Protein 1W33 (pdb70)

Radius of gyration: 29.53 Å; Cα contacts (8 Å, |Δi|>4): 322; chains: 2; bounding box: 38×76×89 Å

Structure (mmCIF, N/CA/C/O backbone):
data_1W33
#
_entry.id   1W33
#
_cell.length_a   89.803
_cell.length_b   89.803
_cell.length_c   145.580
_cell.angle_alpha   90.00
_cell.angle_beta   90.00
_cell.angle_gamma   90.00
#
_symmetry.space_group_name_H-M   'P 43 21 2'
#
loop_
_entity.id
_entity.type
_entity.pdbx_description
1 polymer BBCRASP-1
2 non-polymer GLYCEROL
3 water water
#
loop_
_atom_site.group_PDB
_atom_site.id
_atom_site.type_symbol
_atom_site.label_atom_id
_atom_site.label_alt_id
_atom_site.label_comp_id
_atom_site.label_asym_id
_atom_site.label_entity_id
_atom_site.label_seq_id
_atom_site.pdbx_PDB_ins_code
_atom_site.Cartn_x
_atom_site.Cartn_y
_atom_site.Cartn_z
_atom_site.occupancy
_atom_site.B_iso_or_equiv
_atom_site.auth_seq_id
_atom_site.auth_comp_id
_atom_site.auth_asym_id
_atom_site.auth_atom_id
_atom_site.pdbx_PDB_model_num
ATOM 1 N N . GLU A 1 1 ? 19.463 48.314 36.031 1.00 110.44 70 GLU A N 1
ATOM 2 C CA . GLU A 1 1 ? 19.155 49.733 35.881 1.00 109.91 70 GLU A CA 1
ATOM 3 C C . GLU A 1 1 ? 17.659 49.916 35.589 1.00 112.05 70 GLU A C 1
ATOM 4 O O . GLU A 1 1 ? 16.927 48.926 35.433 1.00 112.15 70 GLU A O 1
ATOM 10 N N . THR A 1 2 ? 17.198 51.172 35.533 1.00 105.22 71 THR A N 1
ATOM 11 C CA . THR A 1 2 ? 18.049 52.337 35.776 1.00 103.00 71 THR A CA 1
ATOM 12 C C . THR A 1 2 ? 17.564 53.087 37.009 1.00 102.24 71 THR A C 1
ATOM 13 O O . THR A 1 2 ? 17.525 54.323 37.040 1.00 101.60 71 THR A O 1
ATOM 17 N N . ILE A 1 3 ? 17.128 52.316 37.998 1.00 95.08 72 ILE A N 1
ATOM 18 C CA . ILE A 1 3 ? 16.753 52.842 39.291 1.00 92.36 72 ILE A CA 1
ATOM 19 C C . ILE A 1 3 ? 18.053 53.424 39.822 1.00 91.22 72 ILE A C 1
ATOM 20 O O . ILE A 1 3 ? 18.057 54.355 40.618 1.00 91.18 72 ILE A O 1
ATOM 25 N N . ALA A 1 4 ? 19.159 52.891 39.316 1.00 84.32 73 ALA A N 1
ATOM 26 C CA . ALA A 1 4 ? 20.481 53.374 39.667 1.00 83.04 73 ALA A CA 1
ATOM 27 C C . ALA A 1 4 ? 20.530 54.881 39.466 1.00 86.09 73 ALA A C 1
ATOM 28 O O . ALA A 1 4 ? 20.818 55.632 40.393 1.00 85.58 73 ALA A O 1
ATOM 30 N N . SER A 1 5 ? 20.203 55.309 38.250 1.00 83.09 74 SER A N 1
ATOM 31 C CA . SER A 1 5 ? 20.153 56.727 37.887 1.00 82.98 74 SER A CA 1
ATOM 32 C C . SER A 1 5 ? 19.223 57.549 38.829 1.00 86.92 74 SER A C 1
ATOM 33 O O . SER A 1 5 ? 19.535 58.702 39.195 1.00 86.37 74 SER A O 1
ATOM 36 N N . GLU A 1 6 ? 18.108 56.938 39.234 1.00 81.74 75 GLU A N 1
ATOM 37 C CA . GLU A 1 6 ? 17.182 57.555 40.177 1.00 81.32 75 GLU A CA 1
ATOM 38 C C . GLU A 1 6 ? 17.859 57.728 41.556 1.00 83.48 75 GLU A C 1
ATOM 39 O O . GLU A 1 6 ? 18.009 58.861 42.059 1.00 82.43 75 GLU A O 1
ATOM 45 N N . LEU A 1 7 ? 18.301 56.597 42.130 1.00 77.70 76 LEU A N 1
ATOM 46 C CA . LEU A 1 7 ? 18.984 56.558 43.438 1.00 75.29 76 LEU A CA 1
ATOM 47 C C . LEU A 1 7 ? 20.086 57.594 43.518 1.00 76.92 76 LEU A C 1
ATOM 48 O O . LEU A 1 7 ? 20.051 58.483 44.361 1.00 77.63 76 LEU A O 1
ATOM 53 N N . LYS A 1 8 ? 21.028 57.509 42.593 1.00 70.79 77 LYS A N 1
ATOM 54 C CA . LYS A 1 8 ? 22.140 58.443 42.527 1.00 70.17 77 LYS A CA 1
ATOM 55 C C . LYS A 1 8 ? 21.722 59.914 42.709 1.00 75.36 77 LYS A C 1
ATOM 56 O O . LYS A 1 8 ? 22.407 60.685 43.397 1.00 73.26 77 LYS A O 1
ATOM 62 N N . ALA A 1 9 ? 20.600 60.289 42.094 1.00 76.05 78 ALA A N 1
ATOM 63 C CA . ALA A 1 9 ? 20.109 61.678 42.138 1.00 77.43 78 ALA A CA 1
ATOM 64 C C . ALA A 1 9 ? 19.338 61.983 43.435 1.00 81.05 78 ALA A C 1
ATOM 65 O O . ALA A 1 9 ? 19.412 63.084 43.986 1.00 79.05 78 ALA A O 1
ATOM 67 N N . ILE A 1 10 ? 18.623 60.989 43.933 1.00 78.58 79 ILE A N 1
ATOM 68 C CA . ILE A 1 10 ? 17.954 61.128 45.208 1.00 78.86 79 ILE A CA 1
ATOM 69 C C . ILE A 1 10 ? 19.014 61.194 46.334 1.00 84.46 79 ILE A C 1
ATOM 70 O O . ILE A 1 10 ? 18.732 61.657 47.431 1.00 85.33 79 ILE A O 1
ATOM 75 N N . GLY A 1 11 ? 20.242 60.795 46.018 1.00 80.81 80 GLY A N 1
ATOM 76 C CA . GLY A 1 11 ? 21.339 60.802 46.977 1.00 80.60 80 GLY A CA 1
ATOM 77 C C . GLY A 1 11 ? 22.099 62.130 46.973 1.00 84.63 80 GLY A C 1
ATOM 78 O O . GLY A 1 11 ? 22.465 62.655 48.027 1.00 84.12 80 GLY A O 1
ATOM 79 N N . LYS A 1 12 ? 22.390 62.652 45.793 1.00 81.36 81 LYS A N 1
ATOM 80 C CA . LYS A 1 12 ? 23.046 63.952 45.733 1.00 80.95 81 LYS A CA 1
ATOM 81 C C . LYS A 1 12 ? 22.039 64.923 46.321 1.00 82.25 81 LYS A C 1
ATOM 82 O O . LYS A 1 12 ? 22.406 65.928 46.919 1.00 82.02 81 LYS A O 1
ATOM 88 N N . GLU A 1 13 ? 20.767 64.548 46.225 1.00 76.80 82 GLU A N 1
ATOM 89 C CA . GLU A 1 13 ? 19.671 65.333 46.772 1.00 77.30 82 GLU A CA 1
ATOM 90 C C . GLU A 1 13 ? 19.849 65.566 48.265 1.00 79.47 82 GLU A C 1
ATOM 91 O O . GLU A 1 13 ? 20.154 66.690 48.713 1.00 78.56 82 GLU A O 1
ATOM 97 N N . LEU A 1 14 ? 19.619 64.505 49.038 1.00 74.01 83 LEU A N 1
ATOM 98 C CA . LEU A 1 14 ? 19.763 64.582 50.477 1.00 72.53 83 LEU A CA 1
ATOM 99 C C . LEU A 1 14 ? 21.188 64.852 50.971 1.00 73.69 83 LEU A C 1
ATOM 100 O O . LEU A 1 14 ? 21.378 65.383 52.081 1.00 74.05 83 LEU A O 1
ATOM 105 N N . GLU A 1 15 ? 22.173 64.662 50.095 1.00 67.59 84 GLU A N 1
ATOM 106 C CA . GLU A 1 15 ? 23.553 65.063 50.425 1.00 67.06 84 GLU A CA 1
ATOM 107 C C . GLU A 1 15 ? 23.701 66.589 50.307 1.00 73.25 84 GLU A C 1
ATOM 108 O O . GLU A 1 15 ? 24.692 67.182 50.741 1.00 70.90 84 GLU A O 1
ATOM 114 N N . ASP A 1 16 ? 22.750 67.202 49.617 1.00 72.92 85 ASP A N 1
ATOM 115 C CA . ASP A 1 16 ? 22.736 68.642 49.469 1.00 73.55 85 ASP A CA 1
ATOM 116 C C . ASP A 1 16 ? 22.121 69.237 50.753 1.00 74.55 85 ASP A C 1
ATOM 117 O O . ASP A 1 16 ? 22.721 70.124 51.395 1.00 72.87 85 ASP A O 1
ATOM 122 N N . GLN A 1 17 ? 20.964 68.685 51.155 1.00 68.91 86 GLN A N 1
ATOM 123 C CA . GLN A 1 17 ? 20.291 69.083 52.397 1.00 67.93 86 GLN A CA 1
ATOM 124 C C . GLN A 1 17 ? 21.291 69.115 53.524 1.00 72.57 86 GLN A C 1
ATOM 125 O O . GLN A 1 17 ? 21.151 69.874 54.464 1.00 74.19 86 GLN A O 1
ATOM 131 N N . LYS A 1 18 ? 22.332 68.309 53.387 1.00 66.87 87 LYS A N 1
ATOM 132 C CA . LYS A 1 18 ? 23.330 68.138 54.427 1.00 66.12 87 LYS A CA 1
ATOM 133 C C . LYS A 1 18 ? 24.341 69.284 54.465 1.00 73.58 87 LYS A C 1
ATOM 134 O O . LYS A 1 18 ? 24.811 69.671 55.530 1.00 73.43 87 LYS A O 1
ATOM 140 N N . LYS A 1 19 ? 24.754 69.752 53.292 1.00 72.92 88 LYS A N 1
ATOM 141 C CA . LYS A 1 19 ? 25.748 70.815 53.211 1.00 73.40 88 LYS A CA 1
ATOM 142 C C . LYS A 1 19 ? 25.106 72.163 53.535 1.00 76.65 88 LYS A C 1
ATOM 143 O O . LYS A 1 19 ? 25.704 73.017 54.197 1.00 75.09 88 LYS A O 1
ATOM 149 N N . GLU A 1 20 ? 23.851 72.307 53.137 1.00 74.24 89 GLU A N 1
ATOM 150 C CA . GLU A 1 20 ? 23.096 73.512 53.437 1.00 74.90 89 GLU A CA 1
ATOM 151 C C . GLU A 1 20 ? 22.846 73.612 54.941 1.00 78.79 89 GLU A C 1
ATOM 152 O O . GLU A 1 20 ? 23.090 74.660 55.562 1.00 78.87 89 GLU A O 1
ATOM 158 N N . GLU A 1 21 ? 22.379 72.514 55.530 1.00 73.67 90 GLU A N 1
ATOM 159 C CA . GLU A 1 21 ? 22.118 72.507 56.950 1.00 72.20 90 GLU A CA 1
ATOM 160 C C . GLU A 1 21 ? 23.398 72.648 57.740 1.00 76.20 90 GLU A C 1
ATOM 161 O O . GLU A 1 21 ? 23.442 73.397 58.713 1.00 76.97 90 GLU A O 1
ATOM 167 N N . ASN A 1 22 ? 24.474 72.053 57.232 1.00 72.00 91 ASN A N 1
ATOM 168 C CA . ASN A 1 22 ? 25.792 72.153 57.877 1.00 71.64 91 ASN A CA 1
ATOM 169 C C . ASN A 1 22 ? 26.208 73.617 58.054 1.00 74.83 91 ASN A C 1
ATOM 170 O O . ASN A 1 22 ? 26.806 73.989 59.071 1.00 72.87 91 ASN A O 1
ATOM 175 N N . ILE A 1 23 ? 25.858 74.446 57.072 1.00 72.09 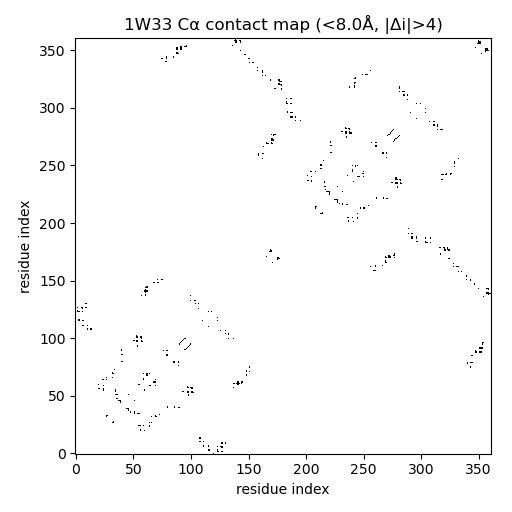92 ILE A N 1
ATOM 176 C CA . ILE A 1 23 ? 26.168 75.871 57.116 1.00 72.12 92 ILE A CA 1
ATOM 177 C C . ILE A 1 23 ? 25.234 76.580 58.071 1.00 75.99 92 ILE A C 1
ATOM 178 O O . ILE A 1 23 ? 25.669 77.196 59.050 1.00 75.41 92 ILE A O 1
ATOM 183 N N . GLN A 1 24 ? 23.942 76.483 57.765 1.00 72.97 93 GLN A N 1
ATOM 184 C CA . GLN A 1 24 ? 22.865 77.007 58.606 1.00 71.85 93 GLN A CA 1
ATOM 185 C C . GLN A 1 24 ? 23.073 76.687 60.091 1.00 73.16 93 GLN A C 1
ATOM 186 O O . GLN A 1 24 ? 22.848 77.522 60.960 1.00 72.01 93 GLN A O 1
ATOM 192 N N . ILE A 1 25 ? 23.496 75.465 60.372 1.00 69.46 94 ILE A N 1
ATOM 193 C CA . ILE A 1 25 ? 23.741 75.046 61.742 1.00 69.79 94 ILE A CA 1
ATOM 194 C C . ILE A 1 25 ? 24.986 75.734 62.293 1.00 79.14 94 ILE A C 1
ATOM 195 O O . ILE A 1 25 ? 25.021 76.144 63.453 1.00 80.04 94 ILE A O 1
ATOM 200 N N . ALA A 1 26 ? 25.996 75.885 61.443 1.00 78.65 95 ALA A N 1
ATOM 201 C CA . ALA A 1 26 ? 27.260 76.524 61.836 1.00 78.89 95 ALA A CA 1
ATOM 202 C C . ALA A 1 26 ? 27.030 77.954 62.331 1.00 81.74 95 ALA A C 1
ATOM 203 O O . ALA A 1 26 ? 27.616 78.382 63.343 1.00 81.35 95 ALA A O 1
ATOM 205 N N . LYS A 1 27 ? 26.195 78.694 61.601 1.00 78.72 96 LYS A N 1
ATOM 206 C CA . LYS A 1 27 ? 25.870 80.065 61.990 1.00 78.76 96 LYS A CA 1
ATOM 207 C C . LYS A 1 27 ? 25.317 80.049 63.414 1.00 79.71 96 LYS A C 1
ATOM 208 O O . LYS A 1 27 ? 25.984 80.505 64.362 1.00 77.93 96 LYS A O 1
ATOM 214 N N . ILE A 1 28 ? 24.157 79.401 63.562 1.00 74.37 97 ILE A N 1
ATOM 215 C CA . ILE A 1 28 ? 23.500 79.215 64.845 1.00 72.49 97 ILE A CA 1
ATOM 216 C C . ILE A 1 28 ? 24.479 78.885 65.969 1.00 81.74 97 ILE A C 1
ATOM 217 O O . ILE A 1 28 ? 24.191 79.112 67.132 1.00 82.03 97 ILE A O 1
ATOM 222 N N . ALA A 1 29 ? 25.652 78.377 65.621 1.00 82.80 98 ALA A N 1
ATOM 223 C CA . ALA A 1 29 ? 26.635 78.003 66.644 1.00 84.95 98 ALA A CA 1
ATOM 224 C C . ALA A 1 29 ? 27.388 79.175 67.305 1.00 92.70 98 ALA A C 1
ATOM 225 O O . ALA A 1 29 ? 27.734 79.104 68.499 1.00 91.45 98 ALA A O 1
ATOM 227 N N . LYS A 1 30 ? 27.700 80.215 66.519 1.00 92.57 99 LYS A N 1
ATOM 228 C CA . LYS A 1 30 ? 28.373 81.419 67.054 1.00 93.42 99 LYS A CA 1
ATOM 229 C C . LYS A 1 30 ? 27.327 82.470 67.474 1.00 98.93 99 LYS A C 1
ATOM 230 O O . LYS A 1 30 ? 27.565 83.248 68.406 1.00 98.37 99 LYS A O 1
ATOM 236 N N . GLU A 1 31 ? 26.156 82.442 66.818 1.00 95.40 100 GLU A N 1
ATOM 237 C CA . GLU A 1 31 ? 25.016 83.292 67.190 1.00 94.51 100 GLU A CA 1
ATOM 238 C C . GLU A 1 31 ? 24.447 82.818 68.544 1.00 97.74 100 GLU A C 1
ATOM 239 O O . GLU A 1 31 ? 23.371 83.246 68.965 1.00 98.39 100 GLU A O 1
ATOM 245 N N . LYS A 1 32 ? 25.142 81.856 69.149 1.00 92.77 101 LYS A N 1
ATOM 246 C CA . LYS A 1 32 ? 24.842 81.301 70.476 1.00 91.96 101 LYS A CA 1
ATOM 247 C C . LYS A 1 32 ? 23.409 80.951 70.915 1.00 93.98 101 LYS A C 1
ATOM 248 O O . LYS A 1 32 ? 23.109 80.975 72.109 1.00 93.57 101 LYS A O 1
ATOM 254 N N . PHE A 1 33 ? 22.565 80.530 69.977 1.00 89.07 102 PHE A N 1
ATOM 255 C CA . PHE A 1 33 ? 21.225 80.036 70.323 1.00 87.91 102 PHE A CA 1
ATOM 256 C C . PHE A 1 33 ? 21.067 78.570 69.879 1.00 89.75 102 PHE A C 1
ATOM 257 O O . PHE A 1 33 ? 20.015 78.139 69.375 1.00 88.56 102 PHE A O 1
ATOM 265 N N . ASP A 1 34 ? 22.136 77.815 70.110 1.00 84.11 103 ASP A N 1
ATOM 266 C CA . ASP A 1 34 ? 22.199 76.399 69.784 1.00 82.05 103 ASP A CA 1
ATOM 267 C C . ASP A 1 34 ? 22.170 75.620 71.106 1.00 78.11 103 ASP A C 1
ATOM 268 O O . ASP A 1 34 ? 23.226 75.203 71.612 1.00 75.75 103 ASP A O 1
ATOM 273 N N . PHE A 1 35 ? 20.972 75.512 71.701 1.00 68.53 104 PHE A N 1
ATOM 274 C CA . PHE A 1 35 ? 20.810 74.866 73.006 1.00 64.75 104 PHE A CA 1
ATOM 275 C C . PHE A 1 35 ? 21.041 73.386 72.968 1.00 69.15 104 PHE A C 1
ATOM 276 O O . PHE A 1 35 ? 21.400 72.798 73.980 1.00 70.89 104 PHE A O 1
ATOM 284 N N . LEU A 1 36 ? 20.796 72.778 71.806 1.00 63.70 105 LEU A N 1
ATOM 285 C CA . LEU A 1 36 ? 21.000 71.349 71.626 1.00 61.49 105 LEU A CA 1
ATOM 286 C C . LEU A 1 36 ? 22.476 70.982 71.847 1.00 70.72 105 LEU A C 1
ATOM 287 O O . LEU A 1 36 ? 22.822 69.823 72.121 1.00 71.99 105 LEU A O 1
ATOM 292 N N . SER A 1 37 ? 23.331 71.991 71.841 1.00 69.36 106 SER A N 1
ATOM 293 C CA . SER A 1 37 ? 24.752 71.760 72.058 1.00 71.11 106 SER A CA 1
ATOM 294 C C . SER A 1 37 ? 25.038 71.346 73.498 1.00 77.33 106 SER A C 1
ATOM 295 O O . SER A 1 37 ? 26.028 70.662 73.767 1.00 77.05 106 SER A O 1
ATOM 298 N N . THR A 1 38 ? 24.175 71.773 74.419 1.00 74.32 107 THR A N 1
ATOM 299 C CA . THR A 1 38 ? 24.379 71.520 75.850 1.00 74.03 107 THR A CA 1
ATOM 300 C C . THR A 1 38 ? 23.173 70.829 76.494 1.00 75.28 107 THR A C 1
ATOM 301 O O . THR A 1 38 ? 23.114 70.641 77.725 1.00 74.51 107 THR A O 1
ATOM 305 N N . PHE A 1 39 ? 22.215 70.462 75.654 1.00 67.94 108 PHE A N 1
ATOM 306 C CA . PHE A 1 39 ? 20.968 69.889 76.116 1.00 64.98 108 PHE A CA 1
ATOM 307 C C . PHE A 1 39 ? 21.075 68.405 76.541 1.00 70.49 108 PHE A C 1
ATOM 308 O O . PHE A 1 39 ? 21.405 67.519 75.731 1.00 70.19 108 PHE A O 1
ATOM 316 N N . LYS A 1 40 ? 20.811 68.156 77.823 1.00 67.04 109 LYS A N 1
ATOM 317 C CA . LYS A 1 40 ? 20.711 66.795 78.355 1.00 66.87 109 LYS A CA 1
ATOM 318 C C . LYS A 1 40 ? 19.246 66.578 78.730 1.00 70.93 109 LYS A C 1
ATOM 319 O O . LYS A 1 40 ? 18.555 67.513 79.143 1.00 68.18 109 LYS A O 1
ATOM 325 N N . VAL A 1 41 ? 18.739 65.377 78.501 1.00 70.60 110 VAL A N 1
ATOM 326 C CA . VAL A 1 41 ? 17.372 65.100 78.881 1.00 70.62 110 VAL A CA 1
ATOM 327 C C . VAL A 1 41 ? 17.334 64.894 80.386 1.00 76.29 110 VAL A C 1
ATOM 328 O O . VAL A 1 41 ? 16.360 65.242 81.049 1.00 77.12 110 VAL A O 1
ATOM 332 N N . GLY A 1 42 ? 18.414 64.356 80.933 1.00 75.56 111 GLY A N 1
ATOM 333 C CA . GLY A 1 42 ? 18.472 64.097 82.356 1.00 77.90 111 GLY A CA 1
ATOM 334 C C . GLY A 1 42 ? 19.716 64.716 82.946 1.00 93.60 111 GLY A C 1
ATOM 335 O O . GLY A 1 42 ? 20.645 65.066 82.231 1.00 95.65 111 GLY A O 1
ATOM 336 N N . PRO A 1 43 ? 19.723 64.849 84.262 1.00 96.91 112 PRO A N 1
ATOM 337 C CA . PRO A 1 43 ? 20.864 65.358 85.027 1.00 97.33 112 PRO A CA 1
ATOM 338 C C . PRO A 1 43 ? 22.316 65.013 84.544 1.00 96.80 112 PRO A C 1
ATOM 339 O O . PRO A 1 43 ? 23.083 65.908 84.147 1.00 96.63 112 PRO A O 1
ATOM 343 N N . TYR A 1 44 ? 22.699 63.730 84.678 1.00 89.39 113 TYR A N 1
ATOM 344 C CA . TYR A 1 44 ? 24.058 63.240 84.350 1.00 86.64 113 TYR A CA 1
ATOM 345 C C . TYR A 1 44 ? 24.145 62.387 83.055 1.00 86.44 113 TYR A C 1
ATOM 346 O O . TYR A 1 44 ? 24.800 61.327 83.008 1.00 83.42 113 TYR A O 1
ATOM 347 N N . ASP A 1 45 ? 23.516 62.888 81.998 1.00 82.02 114 ASP A N 1
ATOM 348 C CA . ASP A 1 45 ? 23.495 62.195 80.719 1.00 81.08 114 ASP A CA 1
ATOM 349 C C . ASP A 1 45 ? 24.718 62.603 79.918 1.00 85.47 114 ASP A C 1
ATOM 350 O O . ASP A 1 45 ? 25.116 63.773 79.945 1.00 84.39 114 ASP A O 1
ATOM 355 N N . LEU A 1 46 ? 25.349 61.636 79.254 1.00 83.61 115 LEU A N 1
ATOM 356 C CA . LEU A 1 46 ? 26.517 61.937 78.421 1.00 84.36 115 LEU A CA 1
ATOM 357 C C . LEU A 1 46 ? 26.054 62.491 77.074 1.00 83.59 115 LEU A C 1
ATOM 358 O O . LEU A 1 46 ? 25.039 62.064 76.549 1.00 82.49 115 LEU A O 1
ATOM 363 N N . ILE A 1 47 ? 26.760 63.491 76.554 1.00 78.11 116 ILE A N 1
ATOM 364 C CA . ILE A 1 47 ? 26.398 64.090 75.268 1.00 77.11 116 ILE A CA 1
ATOM 365 C C . ILE A 1 47 ? 27.448 63.798 74.190 1.00 78.84 116 ILE A C 1
ATOM 366 O O . ILE A 1 47 ? 28.631 64.156 74.335 1.00 78.61 116 ILE A O 1
ATOM 371 N N . ASP A 1 48 ? 27.003 63.174 73.099 1.00 71.37 117 ASP A N 1
ATOM 372 C CA . ASP A 1 48 ? 27.884 62.857 71.981 1.00 67.69 117 ASP A CA 1
ATOM 373 C C . ASP A 1 48 ? 27.658 63.869 70.878 1.00 69.84 117 ASP A C 1
ATOM 374 O O . ASP A 1 48 ? 26.515 64.139 70.509 1.00 70.48 117 ASP A O 1
ATOM 379 N N . GLU A 1 49 ? 28.737 64.463 70.374 1.00 63.99 118 GLU A N 1
ATOM 380 C CA . GLU A 1 49 ? 28.612 65.517 69.367 1.00 63.10 118 GLU A CA 1
ATOM 381 C C . GLU A 1 49 ? 27.947 65.063 68.066 1.00 64.70 118 GLU A C 1
ATOM 382 O O . GLU A 1 49 ? 27.307 65.863 67.362 1.00 63.48 118 GLU A O 1
ATOM 388 N N . ASP A 1 50 ? 28.151 63.796 67.728 1.00 59.95 119 ASP A N 1
ATOM 389 C CA . ASP A 1 50 ? 27.667 63.242 66.472 1.00 59.52 119 ASP A CA 1
ATOM 390 C C . ASP A 1 50 ? 26.205 62.910 66.531 1.00 61.39 119 ASP A C 1
ATOM 391 O O . ASP A 1 50 ? 25.482 63.087 65.561 1.00 61.19 119 ASP A O 1
ATOM 396 N N . ILE A 1 51 ? 25.768 62.480 67.702 1.00 55.86 120 ILE A N 1
ATOM 397 C CA . ILE A 1 51 ? 24.377 62.195 67.952 1.00 53.96 120 ILE A CA 1
ATOM 398 C C . ILE A 1 51 ? 23.612 63.497 68.065 1.00 59.27 120 ILE A C 1
ATOM 399 O O . ILE A 1 51 ? 22.500 63.608 67.573 1.00 60.09 120 ILE A O 1
ATOM 404 N N . GLN A 1 52 ? 24.239 64.505 68.661 1.00 56.24 121 GLN A N 1
ATOM 405 C CA . GLN A 1 52 ? 23.603 65.823 68.775 1.00 56.97 121 GLN A CA 1
ATOM 406 C C . GLN A 1 52 ? 23.484 66.492 67.409 1.00 61.22 121 GLN A C 1
ATOM 407 O O . GLN A 1 52 ? 22.490 67.171 67.106 1.00 60.80 121 GLN A O 1
ATOM 413 N N . MET A 1 53 ? 24.523 66.335 66.601 1.00 57.50 122 MET A N 1
ATOM 414 C CA . MET A 1 53 ? 24.539 66.897 65.252 1.00 57.49 122 MET A CA 1
ATOM 415 C C . MET A 1 53 ? 23.288 66.471 64.500 1.00 57.62 122 MET A C 1
ATOM 416 O O . MET A 1 53 ? 22.535 67.300 63.963 1.00 56.06 122 MET A O 1
ATOM 421 N N . LYS A 1 54 ? 23.080 65.161 64.460 1.00 51.72 123 LYS A N 1
ATOM 422 C CA . LYS A 1 54 ? 21.909 64.606 63.825 1.00 50.98 123 LYS A CA 1
ATOM 423 C C . LYS A 1 54 ? 20.620 65.246 64.373 1.00 53.69 123 LYS A C 1
ATOM 424 O O . LYS A 1 54 ? 19.745 65.642 63.605 1.00 52.32 123 LYS A O 1
ATOM 430 N N . ILE A 1 55 ? 20.532 65.386 65.697 1.00 49.82 124 ILE A N 1
ATOM 431 C CA . ILE A 1 55 ? 19.357 65.986 66.328 1.00 49.49 124 ILE A CA 1
ATOM 432 C C . ILE A 1 55 ? 19.163 67.457 65.956 1.00 55.79 124 ILE A C 1
ATOM 433 O O . ILE A 1 55 ? 18.042 67.889 65.623 1.00 54.34 124 ILE A O 1
ATOM 438 N N . LYS A 1 56 ? 20.261 68.218 65.975 1.00 55.39 125 LYS A N 1
ATOM 439 C CA . LYS A 1 56 ? 20.241 69.622 65.530 1.00 55.77 125 LYS A CA 1
ATOM 440 C C . LYS A 1 56 ? 19.703 69.667 64.101 1.00 61.11 125 LYS A C 1
ATOM 441 O O . LYS A 1 56 ? 18.798 70.446 63.785 1.00 60.57 125 LYS A O 1
ATOM 447 N N . ARG A 1 57 ? 20.289 68.818 63.246 1.00 57.74 126 ARG A N 1
ATOM 448 C CA . ARG A 1 57 ? 19.907 68.703 61.832 1.00 57.88 126 ARG A CA 1
ATOM 449 C C . ARG A 1 57 ? 18.415 68.693 61.687 1.00 61.93 126 ARG A C 1
ATOM 450 O O . ARG A 1 57 ? 17.856 69.474 60.915 1.00 63.02 126 ARG A O 1
ATOM 458 N N . THR A 1 58 ? 17.761 67.711 62.300 1.00 56.05 127 THR A N 1
ATOM 459 C CA . THR A 1 58 ? 16.321 67.620 62.119 1.00 55.47 127 THR A CA 1
ATOM 460 C C . THR A 1 58 ? 15.515 68.661 62.858 1.00 58.42 127 THR A C 1
ATOM 461 O O . THR A 1 58 ? 14.639 69.287 62.270 1.00 57.64 127 THR A O 1
ATOM 465 N N . LEU A 1 59 ? 15.898 68.926 64.109 1.00 55.97 128 LEU A N 1
ATOM 466 C CA . LEU A 1 59 ? 15.207 69.931 64.917 1.00 54.96 128 LEU A CA 1
ATOM 467 C C . LEU A 1 59 ? 15.333 71.343 64.338 1.00 60.56 128 LEU A C 1
ATOM 468 O O . LEU A 1 59 ? 14.333 71.969 64.017 1.00 60.22 128 LEU A O 1
ATOM 473 N N . TYR A 1 60 ? 16.554 71.805 64.128 1.00 57.27 129 TYR A N 1
ATOM 474 C CA . TYR A 1 60 ? 16.756 73.152 63.553 1.00 57.78 129 TYR A CA 1
ATOM 475 C C . TYR A 1 60 ? 16.173 73.294 62.150 1.00 65.49 129 TYR A C 1
ATOM 476 O O . TYR A 1 60 ? 15.683 74.346 61.779 1.00 66.52 129 TYR A O 1
ATOM 485 N N . SER A 1 61 ? 16.220 72.218 61.383 1.00 64.83 130 SER A N 1
ATOM 486 C CA . SER A 1 61 ? 15.666 72.186 60.021 1.00 65.16 130 SER A CA 1
ATOM 487 C C . SER A 1 61 ? 14.167 72.388 60.038 1.00 68.96 130 SER A C 1
ATOM 488 O O . SER A 1 61 ? 13.644 73.190 59.271 1.00 69.65 130 SER A O 1
ATOM 491 N N . SER A 1 62 ? 13.469 71.558 60.818 1.00 64.56 131 SER A N 1
ATOM 492 C CA . SER A 1 62 ? 12.016 71.632 60.912 1.00 64.43 131 SER A CA 1
ATOM 493 C C . SER A 1 62 ? 11.603 73.025 61.356 1.00 71.64 131 SER A C 1
ATOM 494 O O . SER A 1 62 ? 10.488 73.487 61.058 1.00 74.00 131 SER A O 1
ATOM 497 N N . LEU A 1 63 ? 12.527 73.726 62.007 1.00 67.24 132 LEU A N 1
ATOM 498 C CA . LEU A 1 63 ? 12.273 75.098 62.437 1.00 66.76 132 LEU A CA 1
ATOM 499 C C . LEU A 1 63 ? 13.024 76.066 61.524 1.00 73.09 132 LEU A C 1
ATOM 500 O O . LEU A 1 63 ? 13.635 77.025 62.008 1.00 73.29 132 LEU A O 1
ATOM 505 N N . ASP A 1 64 ? 13.001 75.801 60.221 1.00 70.20 133 ASP A N 1
ATOM 506 C CA . ASP A 1 64 ? 13.720 76.630 59.240 1.00 71.72 133 ASP A CA 1
ATOM 507 C C . ASP A 1 64 ? 14.831 77.531 59.834 1.00 79.77 133 ASP A C 1
ATOM 508 O O . ASP A 1 64 ? 14.936 78.715 59.506 1.00 79.80 133 ASP A O 1
ATOM 513 N N . TYR A 1 65 ? 15.592 76.956 60.769 1.00 78.67 134 TYR A N 1
ATOM 514 C CA . TYR A 1 65 ? 16.682 77.642 61.475 1.00 80.96 134 TYR A CA 1
ATOM 515 C C . TYR A 1 65 ? 16.307 78.999 62.074 1.00 84.21 134 TYR A C 1
ATOM 516 O O . TYR A 1 65 ? 17.195 79.797 62.436 1.00 84.18 134 TYR A O 1
ATOM 525 N N . LYS A 1 66 ? 15.000 79.200 62.285 1.00 78.49 135 LYS A N 1
ATOM 526 C CA . LYS A 1 66 ? 14.473 80.406 62.945 1.00 77.41 135 LYS A CA 1
ATOM 527 C C . LYS A 1 66 ? 14.810 80.500 64.457 1.00 78.63 135 LYS A C 1
ATOM 528 O O . LYS A 1 66 ? 14.205 79.804 65.301 1.00 77.39 135 LYS A O 1
ATOM 534 N N . LYS A 1 67 ? 15.775 81.369 64.775 1.00 73.86 136 LYS A N 1
ATOM 535 C CA . LYS A 1 67 ? 16.256 81.588 66.149 1.00 73.34 136 LYS A CA 1
ATOM 536 C C . LYS A 1 67 ? 15.153 81.666 67.219 1.00 79.48 136 LYS A C 1
ATOM 537 O O . LYS A 1 67 ? 15.344 81.220 68.360 1.00 79.06 136 LYS A O 1
ATOM 543 N N . GLU A 1 68 ? 14.023 82.271 66.866 1.00 75.48 137 GLU A N 1
ATOM 544 C CA . GLU A 1 68 ? 12.924 82.409 67.806 1.00 75.17 137 GLU A CA 1
ATOM 545 C C . GLU A 1 68 ? 12.222 81.090 68.091 1.00 76.77 137 GLU A C 1
ATOM 546 O O . GLU A 1 68 ? 11.931 80.765 69.247 1.00 77.44 137 GLU A O 1
ATOM 552 N N . ASN A 1 69 ? 11.877 80.369 67.034 1.00 70.61 138 ASN A N 1
ATOM 553 C CA . ASN A 1 69 ? 11.257 79.055 67.184 1.00 69.45 138 ASN A CA 1
ATOM 554 C C . ASN A 1 69 ? 12.159 78.056 67.869 1.00 70.15 138 ASN A C 1
ATOM 555 O O . ASN A 1 69 ? 11.693 77.200 68.608 1.00 69.44 138 ASN A O 1
ATOM 560 N N . ILE A 1 70 ? 13.460 78.205 67.671 1.00 65.05 139 ILE A N 1
ATOM 561 C CA . ILE A 1 70 ? 14.411 77.344 68.349 1.00 64.41 139 ILE A CA 1
ATOM 562 C C . ILE A 1 70 ? 14.424 77.663 69.849 1.00 73.14 139 ILE A C 1
ATOM 563 O O . ILE A 1 70 ? 14.533 76.761 70.687 1.00 73.88 139 ILE A O 1
ATOM 568 N N . GLU A 1 71 ? 14.237 78.937 70.193 1.00 72.22 140 GLU A N 1
ATOM 569 C CA . GLU A 1 71 ? 14.177 79.345 71.606 1.00 72.49 140 GLU A CA 1
ATOM 570 C C . GLU A 1 71 ? 12.918 78.777 72.222 1.00 72.76 140 GLU A C 1
ATOM 571 O O . GLU A 1 71 ? 12.953 78.168 73.302 1.00 71.54 140 GLU A O 1
ATOM 577 N N . LYS A 1 72 ? 11.821 78.908 71.478 1.00 66.65 141 LYS A N 1
ATOM 578 C CA . LYS A 1 72 ? 10.538 78.372 71.890 1.00 65.54 141 LYS A CA 1
ATOM 579 C C . LYS A 1 72 ? 10.564 76.846 72.124 1.00 67.56 141 LYS A C 1
ATOM 580 O O . LYS A 1 72 ? 9.959 76.350 73.074 1.00 67.05 141 LYS A O 1
ATOM 586 N N . LEU A 1 73 ? 11.303 76.115 71.287 1.00 62.46 142 LEU A N 1
ATOM 587 C CA . LEU A 1 73 ? 11.443 74.668 71.456 1.00 61.10 142 LEU A CA 1
ATOM 588 C C . LEU A 1 73 ? 12.181 74.391 72.746 1.00 65.17 142 LEU A C 1
ATOM 589 O O . LEU A 1 73 ? 11.805 73.506 73.524 1.00 64.58 142 LEU A O 1
ATOM 594 N N . LYS A 1 74 ? 13.256 75.139 72.958 1.00 62.82 143 LYS A N 1
ATOM 595 C CA . LYS A 1 74 ? 14.068 75.003 74.164 1.00 63.10 143 LYS A CA 1
ATOM 596 C C . LYS A 1 74 ? 13.206 75.131 75.426 1.00 67.31 143 LYS A C 1
ATOM 597 O O . LYS A 1 74 ? 13.303 74.309 76.340 1.00 66.51 143 LYS A O 1
ATOM 603 N N . GLU A 1 75 ? 12.329 76.135 75.442 1.00 63.98 144 GLU A N 1
ATOM 604 C CA . GLU A 1 75 ? 11.442 76.382 76.581 1.00 62.96 144 GLU A CA 1
ATOM 605 C C . GLU A 1 75 ? 10.450 75.243 76.815 1.00 67.46 144 GLU A C 1
ATOM 606 O O . GLU A 1 75 ? 10.126 74.925 77.977 1.00 69.16 144 GLU A O 1
ATOM 612 N N . ILE A 1 76 ? 9.941 74.651 75.723 1.00 60.17 145 ILE A N 1
ATOM 613 C CA . ILE A 1 76 ? 9.000 73.527 75.824 1.00 57.59 145 ILE A CA 1
ATOM 614 C C . ILE A 1 76 ? 9.696 72.350 76.448 1.00 59.99 145 ILE A C 1
ATOM 615 O O . ILE A 1 76 ? 9.192 71.752 77.385 1.00 60.39 145 ILE A O 1
ATOM 620 N N . LEU A 1 77 ? 10.862 72.007 75.912 1.00 56.14 146 LEU A N 1
ATOM 621 C CA . LEU A 1 77 ? 11.646 70.892 76.440 1.00 55.87 146 LEU A CA 1
ATOM 622 C C . LEU A 1 77 ? 12.001 71.126 77.912 1.00 61.17 146 LEU A C 1
ATOM 623 O O . LEU A 1 77 ? 11.837 70.247 78.753 1.00 60.11 146 LEU A O 1
ATOM 628 N N . GLU A 1 78 ? 12.436 72.341 78.221 1.00 60.04 147 GLU A N 1
ATOM 629 C CA . GLU A 1 78 ? 12.779 72.712 79.596 1.00 59.92 147 GLU A CA 1
ATOM 630 C C . GLU A 1 78 ? 11.624 72.519 80.573 1.00 61.92 147 GLU A C 1
ATOM 631 O O . GLU A 1 78 ? 11.803 71.970 81.660 1.00 61.15 147 GLU A O 1
ATOM 637 N N . ILE A 1 79 ? 10.437 72.952 80.164 1.00 57.83 148 ILE A N 1
ATOM 638 C CA . ILE A 1 79 ? 9.230 72.777 80.964 1.00 57.07 148 ILE A CA 1
ATOM 639 C C . ILE A 1 79 ? 8.967 71.294 81.281 1.00 61.79 148 ILE A C 1
ATOM 640 O O . ILE A 1 79 ? 8.714 70.933 82.437 1.00 60.30 148 ILE A O 1
ATOM 645 N N . LEU A 1 80 ? 8.991 70.442 80.251 1.00 59.26 149 LEU A N 1
ATOM 646 C CA . LEU A 1 80 ? 8.701 69.012 80.435 1.00 58.98 149 LEU A CA 1
ATOM 647 C C . LEU A 1 80 ? 9.772 68.258 81.220 1.00 62.64 149 LEU A C 1
ATOM 648 O O . LEU A 1 80 ? 9.488 67.241 81.847 1.00 61.96 149 LEU A O 1
ATOM 653 N N . LYS A 1 81 ? 11.007 68.738 81.139 1.00 61.54 150 LYS A N 1
ATOM 654 C CA . LYS A 1 81 ? 12.152 68.133 81.842 1.00 62.75 150 LYS A CA 1
ATOM 655 C C . LYS A 1 81 ? 11.951 68.147 83.357 1.00 69.32 150 LYS A C 1
ATOM 656 O O . LYS A 1 81 ? 12.534 67.329 84.075 1.00 69.10 150 LYS A O 1
ATOM 662 N N . LYS A 1 82 ? 11.212 69.145 83.842 1.00 67.20 151 LYS A N 1
ATOM 663 C CA . LYS A 1 82 ? 10.932 69.294 85.274 1.00 66.73 151 LYS A CA 1
ATOM 664 C C . LYS A 1 82 ? 10.364 68.022 85.911 1.00 72.73 151 LYS A C 1
ATOM 665 O O . LYS A 1 82 ? 10.757 67.640 87.012 1.00 75.14 151 LYS A O 1
ATOM 671 N N . ASN A 1 83 ? 9.468 67.341 85.202 1.00 68.83 152 ASN A N 1
ATOM 672 C CA . ASN A 1 83 ? 8.914 66.086 85.692 1.00 67.08 152 ASN A CA 1
ATOM 673 C C . ASN A 1 83 ? 9.579 64.881 85.047 1.00 70.96 152 ASN A C 1
ATOM 674 O O . ASN A 1 83 ? 9.589 64.739 83.829 1.00 69.87 152 ASN A O 1
ATOM 683 N N . SER A 1 84 ? 10.173 64.044 85.890 1.00 70.32 153 SER A N 1
ATOM 684 C CA . SER A 1 84 ? 10.890 62.839 85.461 1.00 70.69 153 SER A CA 1
ATOM 685 C C . SER A 1 84 ? 10.045 61.952 84.588 1.00 75.59 153 SER A C 1
ATOM 686 O O . SER A 1 84 ? 10.582 61.159 83.814 1.00 76.45 153 SER A O 1
ATOM 689 N N . GLU A 1 85 ? 8.728 62.002 84.799 1.00 72.07 154 GLU A N 1
ATOM 690 C CA . GLU A 1 85 ? 7.781 61.173 84.049 1.00 72.58 154 GLU A CA 1
ATOM 691 C C . GLU A 1 85 ? 7.823 61.490 82.557 1.00 75.20 154 GLU A C 1
ATOM 692 O O . GLU A 1 85 ? 7.442 60.667 81.719 1.00 76.66 154 GLU A O 1
ATOM 698 N N . HIS A 1 86 ? 8.279 62.693 82.235 1.00 68.80 155 HIS A N 1
ATOM 699 C CA . HIS A 1 86 ? 8.330 63.161 80.853 1.00 67.26 155 HIS A CA 1
ATOM 700 C C . HIS A 1 86 ? 9.657 62.876 80.154 1.00 70.59 155 HIS A C 1
ATOM 701 O O . HIS A 1 86 ? 9.846 63.211 78.984 1.00 70.88 155 HIS A O 1
ATOM 708 N N . TYR A 1 87 ? 10.574 62.262 80.876 1.00 66.45 156 TYR A N 1
ATOM 709 C CA . TYR A 1 87 ? 11.883 61.938 80.329 1.00 66.76 156 TYR A CA 1
ATOM 710 C C . TYR A 1 87 ? 11.771 61.043 79.094 1.00 70.43 156 TYR A C 1
ATOM 711 O O . TYR A 1 87 ? 12.480 61.238 78.104 1.00 72.05 156 TYR A O 1
ATOM 720 N N . ASN A 1 88 ? 10.903 60.040 79.175 1.00 63.69 157 ASN A N 1
ATOM 721 C CA . ASN A 1 88 ? 10.752 59.071 78.106 1.00 61.81 157 ASN A CA 1
ATOM 722 C C . ASN A 1 88 ? 10.233 59.680 76.814 1.00 65.34 157 ASN A C 1
ATOM 723 O O . ASN A 1 88 ? 10.822 59.490 75.749 1.00 67.05 157 ASN A O 1
ATOM 728 N N . ILE A 1 89 ? 9.100 60.368 76.909 1.00 59.94 158 ILE A N 1
ATOM 729 C CA . ILE A 1 89 ? 8.438 60.959 75.749 1.00 57.54 158 ILE A CA 1
ATOM 730 C C . ILE A 1 89 ? 9.299 62.036 75.082 1.00 62.87 158 ILE A C 1
ATOM 731 O O . ILE A 1 89 ? 9.243 62.218 73.866 1.00 63.83 158 ILE A O 1
ATOM 736 N N . ILE A 1 90 ? 10.164 62.679 75.864 1.00 58.30 159 ILE A N 1
ATOM 737 C CA . ILE A 1 90 ? 11.110 63.664 75.318 1.00 56.89 159 ILE A CA 1
ATOM 738 C C . ILE A 1 90 ? 12.163 62.941 74.490 1.00 60.77 159 ILE A C 1
ATOM 739 O O . ILE A 1 90 ? 12.583 63.414 73.429 1.00 61.87 159 ILE A O 1
ATOM 744 N N . GLY A 1 91 ? 12.621 61.811 75.008 1.00 56.18 160 GLY A N 1
ATOM 745 C CA . GLY A 1 91 ? 13.624 61.013 74.331 1.00 55.96 160 GLY A CA 1
ATOM 746 C C . GLY A 1 91 ? 13.083 60.505 73.027 1.00 61.42 160 GLY A C 1
ATOM 747 O O . GLY A 1 91 ? 13.769 60.529 72.021 1.00 64.15 160 GLY A O 1
ATOM 748 N N . ARG A 1 92 ? 11.835 60.069 73.020 1.00 56.60 161 ARG A N 1
ATOM 749 C CA . ARG A 1 92 ? 11.226 59.624 71.765 1.00 56.00 161 ARG A CA 1
ATOM 750 C C . ARG A 1 92 ? 11.273 60.699 70.661 1.00 60.31 161 ARG A C 1
ATOM 751 O O . ARG A 1 92 ? 11.574 60.392 69.509 1.00 61.61 161 ARG A O 1
ATOM 759 N N . LEU A 1 93 ? 11.080 61.965 71.032 1.00 55.11 162 LEU A N 1
ATOM 760 C CA . LEU A 1 93 ? 11.210 63.060 70.080 1.00 53.51 162 LEU A CA 1
ATOM 761 C C . LEU A 1 93 ? 12.676 63.355 69.730 1.00 61.48 162 LEU A C 1
ATOM 762 O O . LEU A 1 93 ? 13.020 63.598 68.560 1.00 64.32 162 LEU A O 1
ATOM 767 N N . ILE A 1 94 ? 13.521 63.414 70.752 1.00 55.29 163 ILE A N 1
ATOM 768 C CA . ILE A 1 94 ? 14.910 63.816 70.578 1.00 54.41 163 ILE A CA 1
ATOM 769 C C . ILE A 1 94 ? 15.765 62.704 69.957 1.00 60.83 163 ILE A C 1
ATOM 770 O O . ILE A 1 94 ? 16.586 62.934 69.089 1.00 62.54 163 ILE A O 1
ATOM 775 N N . TYR A 1 95 ? 15.561 61.486 70.402 1.00 57.57 164 TYR A N 1
ATOM 776 C CA . TYR A 1 95 ? 16.381 60.402 69.952 1.00 57.01 164 TYR A CA 1
ATOM 777 C C . TYR A 1 95 ? 15.722 59.550 68.911 1.00 62.12 164 TYR A C 1
ATOM 778 O O . TYR A 1 95 ? 16.104 59.600 67.745 1.00 63.12 164 TYR A O 1
ATOM 787 N N . HIS A 1 96 ? 14.745 58.746 69.329 1.00 61.99 165 HIS A N 1
ATOM 788 C CA . HIS A 1 96 ? 14.085 57.809 68.425 1.00 64.02 165 HIS A CA 1
ATOM 789 C C . HIS A 1 96 ? 13.675 58.404 67.101 1.00 63.91 165 HIS A C 1
ATOM 790 O O . HIS A 1 96 ? 13.703 57.713 66.072 1.00 65.21 165 HIS A O 1
ATOM 797 N N . ILE A 1 97 ? 13.272 59.671 67.124 1.00 54.81 166 ILE A N 1
ATOM 798 C CA . ILE A 1 97 ? 12.744 60.337 65.951 1.00 52.80 166 ILE A CA 1
ATOM 799 C C . ILE A 1 97 ? 13.745 61.280 65.315 1.00 55.75 166 ILE A C 1
ATOM 800 O O . ILE A 1 97 ? 14.080 61.140 64.153 1.00 54.83 166 ILE A O 1
ATOM 805 N N . SER A 1 98 ? 14.159 62.293 66.057 1.00 54.74 167 SER A N 1
ATOM 806 C CA . SER A 1 98 ? 15.062 63.315 65.518 1.00 54.78 167 SER A CA 1
ATOM 807 C C . SER A 1 98 ? 16.450 62.785 65.121 1.00 57.82 167 SER A C 1
ATOM 808 O O . SER A 1 98 ? 16.917 63.029 64.023 1.00 57.73 167 SER A O 1
ATOM 811 N N . TRP A 1 99 ? 17.023 61.943 65.961 1.00 53.40 168 TRP A N 1
ATOM 812 C CA . TRP A 1 99 ? 18.289 61.286 65.660 1.00 52.02 168 TRP A CA 1
ATOM 813 C C . TRP A 1 99 ? 18.002 60.104 64.739 1.00 58.08 168 TRP A C 1
ATOM 814 O O . TRP A 1 99 ? 18.698 59.889 63.732 1.00 58.94 168 TRP A O 1
ATOM 825 N N . GLY A 1 100 ? 16.975 59.333 65.097 1.00 55.69 169 GLY A N 1
ATOM 826 C CA . GLY A 1 100 ? 16.596 58.130 64.352 1.00 55.30 169 GLY A CA 1
ATOM 827 C C . GLY A 1 100 ? 16.468 58.391 62.863 1.00 59.22 169 GLY A C 1
ATOM 828 O O . GLY A 1 100 ? 16.875 57.583 62.043 1.00 60.75 169 GLY A O 1
ATOM 829 N N . ILE A 1 101 ? 15.899 59.530 62.516 1.00 55.34 170 ILE A N 1
ATOM 830 C CA . ILE A 1 101 ? 15.696 59.884 61.123 1.00 55.26 170 ILE A CA 1
ATOM 831 C C . ILE A 1 101 ? 17.031 60.112 60.388 1.00 57.93 170 ILE A C 1
ATOM 832 O O . ILE A 1 101 ? 17.234 59.646 59.265 1.00 57.47 170 ILE A O 1
ATOM 837 N N . GLN A 1 102 ? 17.933 60.839 61.029 1.00 52.09 171 GLN A N 1
ATOM 838 C CA . GLN A 1 102 ? 19.207 61.140 60.434 1.00 51.92 171 GLN A CA 1
ATOM 839 C C . GLN A 1 102 ? 20.039 59.875 60.310 1.00 56.54 171 GLN A C 1
ATOM 840 O O . GLN A 1 102 ? 20.813 59.705 59.359 1.00 57.04 171 GLN A O 1
ATOM 846 N N . PHE A 1 103 ? 19.914 59.011 61.307 1.00 52.13 172 PHE A N 1
ATOM 847 C CA . PHE A 1 103 ? 20.618 57.740 61.320 1.00 50.25 172 PHE A CA 1
ATOM 848 C C . PHE A 1 103 ? 20.239 56.897 60.094 1.00 54.13 172 PHE A C 1
ATOM 849 O O . PHE A 1 103 ? 21.124 56.386 59.405 1.00 54.70 172 PHE A O 1
ATOM 857 N N . GLN A 1 104 ? 18.932 56.790 59.797 1.00 50.63 173 GLN A N 1
ATOM 858 C CA . GLN A 1 104 ? 18.447 56.056 58.598 1.00 49.23 173 GLN A CA 1
ATOM 859 C C . GLN A 1 104 ? 18.948 56.730 57.351 1.00 52.63 173 GLN A C 1
ATOM 860 O O . GLN A 1 104 ? 19.440 56.085 56.449 1.00 54.24 173 GLN A O 1
ATOM 866 N N . ILE A 1 105 ? 18.943 58.060 57.379 1.00 51.50 174 ILE A N 1
ATOM 867 C CA . ILE A 1 105 ? 19.443 58.860 56.258 1.00 52.81 174 ILE A CA 1
ATOM 868 C C . ILE A 1 105 ? 20.888 58.557 55.949 1.00 57.33 174 ILE A C 1
ATOM 869 O O . ILE A 1 105 ? 21.319 58.629 54.807 1.00 57.92 174 ILE A O 1
ATOM 874 N N . GLU A 1 106 ? 21.668 58.360 56.991 1.00 55.39 175 GLU A N 1
ATOM 875 C CA . GLU A 1 106 ? 23.103 58.133 56.831 1.00 55.90 175 GLU A CA 1
ATOM 876 C C . GLU A 1 106 ? 23.406 56.735 56.302 1.00 59.76 175 GLU A C 1
ATOM 877 O O . GLU A 1 106 ? 24.255 56.549 55.435 1.00 57.96 175 GLU A O 1
ATOM 883 N N . GLN A 1 107 ? 22.653 55.756 56.762 1.00 57.72 176 GLN A N 1
ATOM 884 C CA . GLN A 1 107 ? 22.803 54.426 56.213 1.00 57.71 176 GLN A CA 1
ATOM 885 C C . GLN A 1 107 ? 22.415 54.432 54.718 1.00 62.96 176 GLN A C 1
ATOM 886 O O . GLN A 1 107 ? 23.085 53.818 53.890 1.00 63.02 176 GLN A O 1
ATOM 892 N N . ASN A 1 108 ? 21.334 55.135 54.379 1.00 59.26 177 ASN A N 1
ATOM 893 C CA . ASN A 1 108 ? 20.890 55.215 52.981 1.00 58.47 177 ASN A CA 1
ATOM 894 C C . ASN A 1 108 ? 21.988 55.852 52.138 1.00 61.42 177 ASN A C 1
ATOM 895 O O . ASN A 1 108 ? 22.349 55.345 51.098 1.00 61.94 177 ASN A O 1
ATOM 900 N N . LEU A 1 109 ? 22.486 56.992 52.593 1.00 58.22 178 LEU A N 1
ATOM 901 C CA . LEU A 1 109 ? 23.566 57.704 51.925 1.00 57.95 178 LEU A CA 1
ATOM 902 C C . LEU A 1 109 ? 24.766 56.773 51.729 1.00 63.63 178 LEU A C 1
ATOM 903 O O . LEU A 1 109 ? 25.496 56.884 50.752 1.00 65.32 178 LEU A O 1
ATOM 908 N N . GLU A 1 110 ? 25.008 55.900 52.700 1.00 58.35 179 GLU A N 1
ATOM 909 C CA . GLU A 1 110 ? 26.142 54.991 52.634 1.00 56.39 179 GLU A CA 1
ATOM 910 C C . GLU A 1 110 ? 25.951 53.938 51.543 1.00 61.19 179 GLU A C 1
ATOM 911 O O . GLU A 1 110 ? 26.870 53.672 50.761 1.00 63.80 179 GLU A O 1
ATOM 917 N N . LEU A 1 111 ? 24.785 53.301 51.518 1.00 54.60 180 LEU A N 1
ATOM 918 C CA . LEU A 1 111 ? 24.514 52.275 50.520 1.00 54.46 180 LEU A CA 1
ATOM 919 C C . LEU A 1 111 ? 24.765 52.800 49.122 1.00 62.86 180 LEU A C 1
ATOM 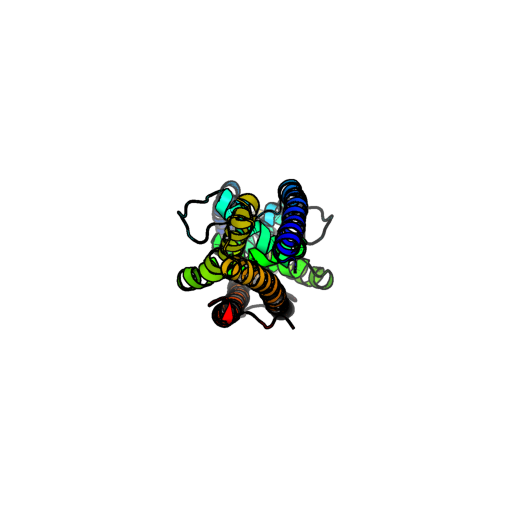920 O O . LEU A 1 111 ? 25.088 52.037 48.216 1.00 63.55 180 LEU A O 1
ATOM 925 N N . ILE A 1 112 ? 24.571 54.106 48.945 1.00 61.49 181 ILE A N 1
ATOM 926 C CA . ILE A 1 112 ? 24.776 54.758 47.653 1.00 61.09 181 ILE A CA 1
ATOM 927 C C . ILE A 1 112 ? 26.252 55.046 47.460 1.00 67.34 181 ILE A C 1
ATOM 928 O O . ILE A 1 112 ? 26.805 54.789 46.407 1.00 69.52 181 ILE A O 1
ATOM 933 N N . GLN A 1 113 ? 26.898 55.568 48.487 1.00 64.55 182 GLN A N 1
ATOM 934 C CA . GLN A 1 113 ? 28.335 55.832 48.418 1.00 64.80 182 GLN A CA 1
ATOM 935 C C . GLN A 1 113 ? 29.110 54.529 48.193 1.00 72.06 182 GLN A C 1
ATOM 936 O O . GLN A 1 113 ? 30.167 54.521 47.572 1.00 71.49 182 GLN A O 1
ATOM 942 N N . ASN A 1 114 ? 28.566 53.426 48.692 1.00 72.31 183 ASN A N 1
ATOM 943 C CA . ASN A 1 114 ? 29.200 52.118 48.534 1.00 73.50 183 ASN A CA 1
ATOM 944 C C . ASN A 1 114 ? 29.122 51.587 47.105 1.00 80.97 183 ASN A C 1
ATOM 945 O O . ASN A 1 114 ? 29.906 50.726 46.705 1.00 80.96 183 ASN A O 1
ATOM 950 N N . GLY A 1 115 ? 28.151 52.074 46.350 1.00 79.63 184 GLY A N 1
ATOM 951 C CA . GLY A 1 115 ? 27.979 51.642 44.980 1.00 79.85 184 GLY A CA 1
ATOM 952 C C . GLY A 1 115 ? 26.608 51.035 44.809 1.00 84.95 184 GLY A C 1
ATOM 953 O O . GLY A 1 115 ? 26.287 50.009 45.416 1.00 84.86 184 GLY A O 1
ATOM 954 N N . VAL A 1 116 ? 25.789 51.701 44.007 1.00 82.43 185 VAL A N 1
ATOM 955 C CA . VAL A 1 116 ? 24.441 51.244 43.718 1.00 82.49 185 VAL A CA 1
ATOM 956 C C . VAL A 1 116 ? 24.485 49.989 42.844 1.00 86.03 185 VAL A C 1
ATOM 957 O O . VAL A 1 116 ? 23.589 49.147 42.902 1.00 86.17 185 VAL A O 1
ATOM 961 N N . GLU A 1 117 ? 25.582 49.828 42.110 1.00 81.91 186 GLU A N 1
ATOM 962 C CA . GLU A 1 117 ? 25.797 48.639 41.288 1.00 81.83 186 GLU A CA 1
ATOM 963 C C . GLU A 1 117 ? 25.940 47.380 42.144 1.00 88.73 186 GLU A C 1
ATOM 964 O O . GLU A 1 117 ? 25.657 46.281 41.685 1.00 88.85 186 GLU A O 1
ATOM 970 N N . ASN A 1 118 ? 26.425 47.540 43.371 1.00 87.14 187 ASN A N 1
ATOM 971 C CA . ASN A 1 118 ? 26.620 46.398 44.272 1.00 87.08 187 ASN A CA 1
ATOM 972 C C . ASN A 1 118 ? 25.310 46.015 44.943 1.00 91.42 187 ASN A C 1
ATOM 973 O O . ASN A 1 118 ? 25.293 45.282 45.933 1.00 90.33 187 ASN A O 1
ATOM 978 N N . LEU A 1 119 ? 24.213 46.528 44.397 1.00 89.21 188 LEU A N 1
ATOM 979 C CA . LEU A 1 119 ? 22.884 46.287 44.951 1.00 89.11 188 LEU A CA 1
ATOM 980 C C . LEU A 1 119 ? 22.015 45.501 43.984 1.00 95.53 188 LEU A C 1
ATOM 981 O O . LEU A 1 119 ? 21.960 45.811 42.785 1.00 95.74 188 LEU A O 1
ATOM 986 N N . SER A 1 120 ? 21.278 44.534 44.520 1.00 92.71 189 SER A N 1
ATOM 987 C CA . SER A 1 120 ? 20.329 43.766 43.721 1.00 92.66 189 SER A CA 1
ATOM 988 C C . SER A 1 120 ? 19.239 44.713 43.190 1.00 99.84 189 SER A C 1
ATOM 989 O O . SER A 1 120 ? 19.112 45.844 43.663 1.00 100.00 189 SER A O 1
ATOM 992 N N . GLN A 1 121 ? 18.372 44.199 42.321 1.00 96.89 190 GLN A N 1
ATOM 993 C CA . GLN A 1 121 ? 17.229 44.956 41.820 1.00 96.71 190 GLN A CA 1
ATOM 994 C C . GLN A 1 121 ? 16.207 45.143 42.943 1.00 99.92 190 GLN A C 1
ATOM 995 O O . GLN A 1 121 ? 15.541 46.169 43.014 1.00 100.98 190 GLN A O 1
ATOM 1001 N N . GLU A 1 122 ? 16.042 44.115 43.773 1.00 94.11 191 GLU A N 1
ATOM 1002 C CA . GLU A 1 122 ? 15.100 44.160 44.889 1.00 93.10 191 GLU A CA 1
ATOM 1003 C C . GLU A 1 122 ? 15.591 45.177 45.883 1.00 94.76 191 GLU A C 1
ATOM 1004 O O . GLU A 1 122 ? 14.839 46.048 46.328 1.00 95.52 191 GLU A O 1
ATOM 1010 N N . GLU A 1 123 ? 16.863 45.047 46.240 1.00 87.58 192 GLU A N 1
ATOM 1011 C CA . GLU A 1 123 ? 17.511 45.970 47.144 1.00 86.00 192 GLU A CA 1
ATOM 1012 C C . GLU A 1 123 ? 17.420 47.407 46.629 1.00 89.42 192 GLU A C 1
ATOM 1013 O O . GLU A 1 123 ? 17.049 48.312 47.368 1.00 89.57 192 GLU A O 1
ATOM 1019 N N . SER A 1 124 ? 17.755 47.605 45.358 1.00 85.53 193 SER A N 1
ATOM 1020 C CA . SER A 1 124 ? 17.728 48.933 44.740 1.00 85.00 193 SER A CA 1
ATOM 1021 C C . SER A 1 124 ? 16.377 49.635 44.874 1.00 91.11 193 SER A C 1
ATOM 1022 O O . SER A 1 124 ? 16.331 50.841 45.107 1.00 90.57 193 SER A O 1
ATOM 1025 N N . LYS A 1 125 ? 15.291 48.872 44.708 1.00 89.38 194 LYS A N 1
ATOM 1026 C CA . LYS A 1 125 ? 13.914 49.388 44.807 1.00 90.03 194 LYS A CA 1
ATOM 1027 C C . LYS A 1 125 ? 13.608 49.828 46.227 1.00 93.16 194 LYS A C 1
ATOM 1028 O O . LYS A 1 125 ? 13.112 50.932 46.457 1.00 92.16 194 LYS A O 1
ATOM 1034 N N . SER A 1 126 ? 13.824 48.911 47.163 1.00 89.49 195 SER A N 1
ATOM 1035 C CA . SER A 1 126 ? 13.565 49.175 48.585 1.00 87.97 195 SER A CA 1
ATOM 1036 C C . SER A 1 126 ? 14.314 50.402 49.058 1.00 90.08 195 SER A C 1
ATOM 1037 O O . SER A 1 126 ? 13.760 51.244 49.741 1.00 91.10 195 SER A O 1
ATOM 1040 N N . LEU A 1 127 ? 15.576 50.505 48.673 1.00 84.59 196 LEU A N 1
ATOM 1041 C CA . LEU A 1 127 ? 16.380 51.649 49.033 1.00 83.82 196 LEU A CA 1
ATOM 1042 C C . LEU A 1 127 ? 15.679 52.907 48.593 1.00 88.81 196 LEU A C 1
ATOM 1043 O O . LEU A 1 127 ? 15.463 53.806 49.382 1.00 89.22 196 LEU A O 1
ATOM 1048 N N . LEU A 1 128 ? 15.308 52.967 47.325 1.00 87.45 197 LEU A N 1
ATOM 1049 C CA . LEU A 1 128 ? 14.638 54.155 46.782 1.00 87.52 197 LEU A CA 1
ATOM 1050 C C . LEU A 1 128 ? 13.380 54.534 47.561 1.00 92.19 197 LEU A C 1
ATOM 1051 O O . LEU A 1 128 ? 13.206 55.682 47.972 1.00 91.73 197 LEU A O 1
ATOM 1056 N N . MET A 1 129 ? 12.507 53.562 47.764 1.00 88.65 198 MET A N 1
ATOM 1057 C CA . MET A 1 129 ? 11.272 53.801 48.466 1.00 88.51 198 MET A CA 1
ATOM 1058 C C . MET A 1 129 ? 11.523 54.155 49.933 1.00 89.22 198 MET A C 1
ATOM 1059 O O . MET A 1 129 ? 10.907 55.058 50.481 1.00 89.61 198 MET A O 1
ATOM 1064 N N . GLN A 1 130 ? 12.502 53.498 50.528 1.00 82.96 199 GLN A N 1
ATOM 1065 C CA . GLN A 1 130 ? 12.901 53.747 51.909 1.00 81.19 199 GLN A CA 1
ATOM 1066 C C . GLN A 1 130 ? 13.363 55.193 52.092 1.00 82.53 199 GLN A C 1
ATOM 1067 O O . GLN A 1 130 ? 13.011 55.846 53.075 1.00 83.28 199 GLN A O 1
ATOM 1073 N N . ILE A 1 131 ? 14.193 55.666 51.164 1.00 74.80 200 ILE A N 1
ATOM 1074 C CA . ILE A 1 131 ? 14.651 57.040 51.163 1.00 73.78 200 ILE A CA 1
ATOM 1075 C C . ILE A 1 131 ? 13.467 57.982 51.135 1.00 82.69 200 ILE A C 1
ATOM 1076 O O . ILE A 1 131 ? 13.382 58.936 51.903 1.00 83.78 200 ILE A O 1
ATOM 1081 N N . LYS A 1 132 ? 12.560 57.726 50.211 1.00 81.47 201 LYS A N 1
ATOM 1082 C CA . LYS A 1 132 ? 11.381 58.559 50.058 1.00 80.44 201 LYS A CA 1
ATOM 1083 C C . LYS A 1 132 ? 10.535 58.608 51.332 1.00 84.94 201 LYS A C 1
ATOM 1084 O O . LYS A 1 132 ? 9.948 59.651 51.641 1.00 84.89 201 LYS A O 1
ATOM 1090 N N . SER A 1 133 ? 10.466 57.492 52.070 1.00 80.79 202 SER A N 1
ATOM 1091 C CA . SER A 1 133 ? 9.722 57.479 53.345 1.00 80.77 202 SER A CA 1
ATOM 1092 C C . SER A 1 133 ? 10.419 58.374 54.359 1.00 84.70 202 SER A C 1
ATOM 1093 O O . SER A 1 133 ? 9.769 59.113 55.094 1.00 86.38 202 SER A O 1
ATOM 1096 N N . ASN A 1 134 ? 11.746 58.338 54.369 1.00 78.87 203 ASN A N 1
ATOM 1097 C CA . ASN A 1 134 ? 12.496 59.195 55.269 1.00 79.50 203 ASN A CA 1
ATOM 1098 C C . ASN A 1 134 ? 12.252 60.656 54.946 1.00 84.34 203 ASN A C 1
ATOM 1099 O O . ASN A 1 134 ? 12.029 61.475 55.848 1.00 84.00 203 ASN A O 1
ATOM 1104 N N . LEU A 1 135 ? 12.268 60.965 53.648 1.00 81.66 204 LEU A N 1
ATOM 1105 C CA . LEU A 1 135 ? 12.043 62.335 53.210 1.00 81.72 204 LEU A CA 1
ATOM 1106 C C . LEU A 1 135 ? 10.598 62.785 53.448 1.00 85.25 204 LEU A C 1
ATOM 1107 O O . LEU A 1 135 ? 10.342 63.939 53.843 1.00 81.95 204 LEU A O 1
ATOM 1112 N N . GLU A 1 136 ? 9.696 61.808 53.430 1.00 83.17 205 GLU A N 1
ATOM 1113 C CA . GLU A 1 136 ? 8.305 62.041 53.776 1.00 83.54 205 GLU A CA 1
ATOM 1114 C C . GLU A 1 136 ? 8.196 62.363 55.280 1.00 87.17 205 GLU A C 1
ATOM 1115 O O . GLU A 1 136 ? 7.713 63.443 55.659 1.00 87.91 205 GLU A O 1
ATOM 1121 N N . ILE A 1 137 ? 8.684 61.448 56.126 1.00 79.92 206 ILE A N 1
ATOM 1122 C CA . ILE A 1 137 ? 8.706 61.676 57.570 1.00 77.16 206 ILE A CA 1
ATOM 1123 C C . ILE A 1 137 ? 9.309 63.039 57.927 1.00 76.59 206 ILE A C 1
ATOM 1124 O O . ILE A 1 137 ? 8.659 63.836 58.591 1.00 75.59 206 ILE A O 1
ATOM 1129 N N . LYS A 1 138 ? 10.518 63.322 57.433 1.00 69.82 207 LYS A N 1
ATOM 1130 C CA . LYS A 1 138 ? 11.169 64.619 57.653 1.00 69.63 207 LYS A CA 1
ATOM 1131 C C . LYS A 1 138 ? 10.192 65.834 57.550 1.00 78.73 207 LYS A C 1
ATOM 1132 O O . LYS A 1 138 ? 10.415 66.864 58.197 1.00 79.68 207 LYS A O 1
ATOM 1138 N N . GLN A 1 139 ? 9.144 65.697 56.713 1.00 76.90 208 GLN A N 1
ATOM 1139 C CA . GLN A 1 139 ? 8.054 66.649 56.553 1.00 76.93 208 GLN A CA 1
ATOM 1140 C C . GLN A 1 139 ? 6.976 66.505 57.641 1.00 82.87 208 GLN A C 1
ATOM 1141 O O . GLN A 1 139 ? 6.453 67.507 58.138 1.00 84.81 208 GLN A O 1
ATOM 1147 N N . ARG A 1 140 ? 6.592 65.269 57.953 1.00 77.46 209 ARG A N 1
ATOM 1148 C CA . ARG A 1 140 ? 5.618 65.029 59.008 1.00 77.21 209 ARG A CA 1
ATOM 1149 C C . ARG A 1 140 ? 6.115 65.736 60.269 1.00 81.86 209 ARG A C 1
ATOM 1150 O O . ARG A 1 140 ? 5.355 66.419 60.966 1.00 81.43 209 ARG A O 1
ATOM 1158 N N . LEU A 1 141 ? 7.399 65.551 60.562 1.00 78.48 210 LEU A N 1
ATOM 1159 C CA . LEU A 1 141 ? 8.012 66.159 61.725 1.00 78.08 210 LEU A CA 1
ATOM 1160 C C . LEU A 1 141 ? 7.958 67.658 61.651 1.00 82.87 210 LEU A C 1
ATOM 1161 O O . LEU A 1 141 ? 7.594 68.304 62.608 1.00 86.06 210 LEU A O 1
ATOM 1166 N N . LYS A 1 142 ? 8.352 68.222 60.524 1.00 76.89 211 LYS A N 1
ATOM 1167 C CA . LYS A 1 142 ? 8.296 69.661 60.362 1.00 75.77 211 LYS A CA 1
ATOM 1168 C C . LYS A 1 142 ? 6.870 70.203 60.672 1.00 81.10 211 LYS A C 1
ATOM 1169 O O . LYS A 1 142 ? 6.701 71.199 61.387 1.00 81.05 211 LYS A O 1
ATOM 1175 N N . LYS A 1 143 ? 5.867 69.590 60.051 1.00 77.41 212 LYS A N 1
ATOM 1176 C CA . LYS A 1 143 ? 4.487 70.019 60.233 1.00 77.03 212 LYS A CA 1
ATOM 1177 C C . LYS A 1 143 ? 4.005 69.823 61.681 1.00 81.66 212 LYS A C 1
ATOM 1178 O O . LYS A 1 143 ? 3.264 70.661 62.214 1.00 82.51 212 LYS A O 1
ATOM 1184 N N . THR A 1 144 ? 4.459 68.742 62.321 1.00 76.44 213 THR A N 1
ATOM 1185 C CA . THR A 1 144 ? 4.100 68.453 63.720 1.00 75.26 213 THR A CA 1
ATOM 1186 C C . THR A 1 144 ? 4.666 69.502 64.680 1.00 77.61 213 THR A C 1
ATOM 1187 O O . THR A 1 144 ? 3.935 70.066 65.489 1.00 76.16 213 THR A O 1
ATOM 1191 N N . LEU A 1 145 ? 5.966 69.770 64.566 1.00 73.27 214 LEU A N 1
ATOM 1192 C CA . LEU A 1 145 ? 6.631 70.751 65.420 1.00 71.99 214 LEU A CA 1
ATOM 1193 C C . LEU A 1 145 ? 5.926 72.080 65.347 1.00 76.12 214 LEU A C 1
ATOM 1194 O O . LEU A 1 145 ? 5.792 72.768 66.352 1.00 76.40 214 LEU A O 1
ATOM 1199 N N . ASN A 1 146 ? 5.484 72.442 64.143 1.00 73.22 215 ASN A N 1
ATOM 1200 C CA . ASN A 1 146 ? 4.774 73.708 63.904 1.00 71.43 215 ASN A CA 1
ATOM 1201 C C . ASN A 1 146 ? 3.489 73.773 64.715 1.00 68.31 215 ASN A C 1
ATOM 1202 O O . ASN A 1 146 ? 3.198 74.781 65.340 1.00 66.11 215 ASN A O 1
ATOM 1207 N N . GLU A 1 147 ? 2.779 72.654 64.753 1.00 61.12 216 GLU A N 1
ATOM 1208 C CA . GLU A 1 147 ? 1.582 72.504 65.534 1.00 60.43 216 GLU A CA 1
ATOM 1209 C C . GLU A 1 147 ? 1.952 72.634 67.015 1.00 66.55 216 GLU A C 1
ATOM 1210 O O . GLU A 1 147 ? 1.183 73.155 67.832 1.00 67.65 216 GLU A O 1
ATOM 1216 N N . THR A 1 148 ? 3.127 72.115 67.354 1.00 62.59 217 THR A N 1
ATOM 1217 C CA . THR A 1 148 ? 3.627 72.127 68.715 1.00 61.60 217 THR A CA 1
ATOM 1218 C C . THR A 1 148 ? 3.893 73.555 69.133 1.00 64.21 217 THR A C 1
ATOM 1219 O O . THR A 1 148 ? 3.456 73.987 70.198 1.00 63.36 217 THR A O 1
ATOM 1223 N N . LEU A 1 149 ? 4.566 74.302 68.260 1.00 60.02 218 LEU A N 1
ATOM 1224 C CA . LEU A 1 149 ? 4.839 75.708 68.501 1.00 60.15 218 LEU A CA 1
ATOM 1225 C C . LEU A 1 149 ? 3.520 76.517 68.638 1.00 64.96 218 LEU A C 1
ATOM 1226 O O . LEU A 1 149 ? 3.436 77.498 69.406 1.00 64.36 218 LEU A O 1
ATOM 1231 N N . LYS A 1 150 ? 2.483 76.071 67.934 1.00 59.82 219 LYS A N 1
ATOM 1232 C CA . LYS A 1 150 ? 1.178 76.703 68.034 1.00 57.66 219 LYS A CA 1
ATOM 1233 C C . LYS A 1 150 ? 0.624 76.389 69.407 1.00 58.28 219 LYS A C 1
ATOM 1234 O O . LYS A 1 150 ? 0.071 77.285 70.095 1.00 59.14 219 LYS A O 1
ATOM 1240 N N . VAL A 1 151 ? 0.792 75.138 69.850 1.00 47.05 220 VAL A N 1
ATOM 1241 C CA . VAL A 1 151 ? 0.230 74.822 71.139 1.00 45.70 220 VAL A CA 1
ATOM 1242 C C . VAL A 1 151 ? 0.903 75.658 72.225 1.00 51.79 220 VAL A C 1
ATOM 1243 O O . VAL A 1 151 ? 0.247 76.275 73.049 1.00 52.29 220 VAL A O 1
ATOM 1247 N N . TYR A 1 152 ? 2.214 75.746 72.161 1.00 48.68 221 TYR A N 1
ATOM 1248 C CA . TYR A 1 152 ? 2.958 76.565 73.102 1.00 48.42 221 TYR A CA 1
ATOM 1249 C C . TYR A 1 152 ? 2.582 78.044 72.959 1.00 52.47 221 TYR A C 1
ATOM 1250 O O . TYR A 1 152 ? 2.388 78.734 73.945 1.00 51.37 221 TYR A O 1
ATOM 1259 N N . ASN A 1 153 ? 2.566 78.545 71.728 1.00 49.71 222 ASN A N 1
ATOM 1260 C CA . ASN A 1 153 ? 2.209 79.943 71.485 1.00 48.80 222 ASN A CA 1
ATOM 1261 C C . ASN A 1 153 ? 0.830 80.264 72.062 1.00 53.77 222 ASN A C 1
ATOM 1262 O O . ASN A 1 153 ? 0.680 81.233 72.802 1.00 53.33 222 ASN A O 1
ATOM 1267 N N . GLN A 1 154 ? -0.168 79.434 71.741 1.00 49.65 223 GLN A N 1
ATOM 1268 C CA . GLN A 1 154 ? -1.508 79.611 72.281 1.00 49.02 223 GLN A CA 1
ATOM 1269 C C . GLN A 1 154 ? -1.475 79.734 73.796 1.00 57.41 223 GLN A C 1
ATOM 1270 O O . GLN A 1 154 ? -2.110 80.619 74.370 1.00 58.33 223 GLN A O 1
ATOM 1276 N N . ASN A 1 155 ? -0.802 78.781 74.441 1.00 55.07 224 ASN A N 1
ATOM 1277 C CA . ASN A 1 155 ? -0.697 78.735 75.907 1.00 54.69 224 ASN A CA 1
ATOM 1278 C C . ASN A 1 155 ? -0.123 80.020 76.436 1.00 58.19 224 ASN A C 1
ATOM 1279 O O . ASN A 1 155 ? -0.700 80.660 77.293 1.00 57.68 224 ASN A O 1
ATOM 1284 N N . THR A 1 156 ? 1.014 80.404 75.890 1.00 56.80 225 THR A N 1
ATOM 1285 C CA . THR A 1 156 ? 1.650 81.663 76.225 1.00 57.27 225 THR A CA 1
ATOM 1286 C C . THR A 1 156 ? 0.659 82.831 76.138 1.00 62.32 225 THR A C 1
ATOM 1287 O O . THR A 1 156 ? 0.636 83.700 76.995 1.00 62.74 225 THR A O 1
ATOM 1291 N N . GLN A 1 157 ? -0.159 82.823 75.094 1.00 58.69 226 GLN A N 1
ATOM 1292 C CA . GLN A 1 157 ? -1.155 83.861 74.839 1.00 57.91 226 GLN A CA 1
ATOM 1293 C C . GLN A 1 157 ? -2.180 83.879 75.931 1.00 61.68 226 GLN A C 1
ATOM 1294 O O . GLN A 1 157 ? -2.514 84.930 76.452 1.00 61.74 226 GLN A O 1
ATOM 1300 N N . ASP A 1 158 ? -2.728 82.709 76.232 1.00 59.29 227 ASP A N 1
ATOM 1301 C CA . ASP A 1 158 ? -3.722 82.566 77.292 1.00 59.81 227 ASP A CA 1
ATOM 1302 C C . ASP A 1 158 ? -3.182 83.076 78.634 1.00 61.98 227 ASP A C 1
ATOM 1303 O O . ASP A 1 158 ? -3.866 83.796 79.352 1.00 61.52 227 ASP A O 1
ATOM 1308 N N . ASN A 1 159 ? -1.951 82.701 78.955 1.00 57.98 228 ASN A N 1
ATOM 1309 C CA . ASN A 1 159 ? -1.303 83.147 80.183 1.00 58.29 228 ASN A CA 1
ATOM 1310 C C . ASN A 1 159 ? -1.174 84.680 80.197 1.00 62.34 228 ASN A C 1
ATOM 1311 O O . ASN A 1 159 ? -1.383 85.325 81.213 1.00 63.99 228 ASN A O 1
ATOM 1316 N N . GLU A 1 160 ? -0.871 85.271 79.060 1.00 57.10 229 GLU A N 1
ATOM 1317 C CA . GLU A 1 160 ? -0.767 86.716 78.999 1.00 56.51 229 GLU A CA 1
ATOM 1318 C C . GLU A 1 160 ? -2.148 87.346 79.304 1.00 58.79 229 GLU A C 1
ATOM 1319 O O . GLU A 1 160 ? -2.288 88.223 80.152 1.00 58.34 229 GLU A O 1
ATOM 1325 N N . LYS A 1 161 ? -3.170 86.850 78.638 1.00 54.22 230 LYS A N 1
ATOM 1326 C CA . LYS A 1 161 ? -4.520 87.356 78.832 1.00 52.95 230 LYS A CA 1
ATOM 1327 C C . LYS A 1 161 ? -4.907 87.270 80.315 1.00 56.66 230 LYS A C 1
ATOM 1328 O O . LYS A 1 161 ? -5.339 88.245 80.915 1.00 58.03 230 LYS A O 1
ATOM 1334 N N . ILE A 1 162 ? -4.715 86.100 80.901 1.00 51.49 231 ILE A N 1
ATOM 1335 C CA . ILE A 1 162 ? -5.076 85.864 82.281 1.00 51.37 231 ILE A CA 1
ATOM 1336 C C . ILE A 1 162 ? -4.318 86.788 83.247 1.00 53.91 231 ILE A C 1
ATOM 1337 O O . ILE A 1 162 ? -4.910 87.419 84.125 1.00 53.52 231 ILE A O 1
ATOM 1342 N N . LEU A 1 163 ? -3.010 86.858 83.067 1.00 47.86 232 LEU A N 1
ATOM 1343 C CA . LEU A 1 163 ? -2.151 87.678 83.887 1.00 47.29 232 LEU A CA 1
ATOM 1344 C C . LEU A 1 163 ? -2.525 89.161 83.798 1.00 51.05 232 LEU A C 1
ATOM 1345 O O . LEU A 1 163 ? -2.532 89.879 84.794 1.00 50.65 232 LEU A O 1
ATOM 1350 N N . ALA A 1 164 ? -2.732 89.642 82.584 1.00 47.97 233 ALA A N 1
ATOM 1351 C CA . ALA A 1 164 ? -3.052 91.042 82.388 1.00 47.24 233 ALA A CA 1
ATOM 1352 C C . ALA A 1 164 ? -4.376 91.371 83.054 1.00 54.60 233 ALA A C 1
ATOM 1353 O O . ALA A 1 164 ? -4.484 92.354 83.790 1.00 56.09 233 ALA A O 1
ATOM 1355 N N . GLU A 1 165 ? -5.375 90.559 82.765 1.00 46.08 234 GLU A N 1
ATOM 1356 C CA . GLU A 1 165 ? -6.665 90.750 83.349 1.00 46.60 234 GLU A CA 1
ATOM 1357 C C . GLU A 1 165 ? -6.565 90.851 84.897 1.00 52.31 234 GLU A C 1
ATOM 1358 O O . GLU A 1 165 ? -6.978 91.848 85.490 1.00 52.20 234 GLU A O 1
ATOM 1364 N N . HIS A 1 166 ? -5.856 89.901 85.513 1.00 49.51 235 HIS A N 1
ATOM 1365 C CA . HIS A 1 166 ? -5.544 89.947 86.950 1.00 47.27 235 HIS A CA 1
ATOM 1366 C C . HIS A 1 166 ? -4.831 91.255 87.354 1.00 47.33 235 HIS A C 1
ATOM 1367 O O . HIS A 1 166 ? -5.152 91.871 88.368 1.00 48.22 235 HIS A O 1
ATOM 1374 N N . PHE A 1 167 ? -3.867 91.673 86.560 1.00 38.95 236 PHE A N 1
ATOM 1375 C CA . PHE A 1 167 ? -3.117 92.882 86.862 1.00 36.95 236 PHE A CA 1
ATOM 1376 C C . PHE A 1 167 ? -4.010 94.077 86.848 1.00 42.36 236 PHE A C 1
ATOM 1377 O O . PHE A 1 167 ? -4.035 94.842 87.778 1.00 43.81 236 PHE A O 1
ATOM 1385 N N . ASN A 1 168 ? -4.765 94.231 85.777 1.00 42.25 237 ASN A N 1
ATOM 1386 C CA . ASN A 1 168 ? -5.698 95.364 85.650 1.00 42.07 237 ASN A CA 1
ATOM 1387 C C . ASN A 1 168 ? -6.770 95.404 86.740 1.00 44.64 237 ASN A C 1
ATOM 1388 O O . ASN A 1 168 ? -7.107 96.463 87.247 1.00 46.88 237 ASN A O 1
ATOM 1393 N N . LYS A 1 169 ? -7.178 94.236 87.201 1.00 37.75 238 LYS A N 1
ATOM 1394 C CA . LYS A 1 169 ? -8.105 94.143 88.299 1.00 35.84 238 LYS A CA 1
ATOM 1395 C C . LYS A 1 169 ? -7.492 94.570 89.628 1.00 40.33 238 LYS A C 1
ATOM 1396 O O . LYS A 1 169 ? -8.088 95.325 90.353 1.00 43.15 238 LYS A O 1
ATOM 1402 N N . TYR A 1 170 ? -6.312 94.072 89.966 1.00 35.24 239 TYR A N 1
ATOM 1403 C CA . TYR A 1 170 ? -5.733 94.378 91.276 1.00 33.12 239 TYR A CA 1
ATOM 1404 C C . TYR A 1 170 ? -4.728 95.511 91.360 1.00 37.34 239 TYR A C 1
ATOM 1405 O O . TYR A 1 170 ? -4.520 96.043 92.469 1.00 40.15 239 TYR A O 1
ATOM 1414 N N . TYR A 1 171 ? -3.979 95.786 90.283 1.00 29.75 240 TYR A N 1
ATOM 1415 C CA . TYR A 1 171 ? -2.877 96.766 90.392 1.00 29.89 240 TYR A CA 1
ATOM 1416 C C . TYR A 1 171 ? -3.200 98.148 89.876 1.00 36.98 240 TYR A C 1
ATOM 1417 O O . TYR A 1 171 ? -2.363 99.062 89.855 1.00 33.17 240 TYR A O 1
ATOM 1426 N N . LYS A 1 172 ? -4.447 98.340 89.543 1.00 39.54 241 LYS A N 1
ATOM 1427 C CA . LYS A 1 172 ? -4.837 99.628 89.064 1.00 41.97 241 LYS A CA 1
ATOM 1428 C C . LYS A 1 172 ? -4.466 100.698 90.106 1.00 47.69 241 LYS A C 1
ATOM 1429 O O . LYS A 1 172 ? -3.942 101.737 89.748 1.00 47.75 241 LYS A O 1
ATOM 1435 N N . ASP A 1 173 ? -4.676 100.408 91.395 1.00 44.46 242 ASP A N 1
ATOM 1436 C CA . ASP A 1 173 ? -4.361 101.386 92.445 1.00 43.61 242 ASP A CA 1
ATOM 1437 C C . ASP A 1 173 ? -4.265 100.715 93.819 1.00 47.20 242 ASP A C 1
ATOM 1438 O O . ASP A 1 173 ? -4.550 99.538 93.956 1.00 47.29 242 ASP A O 1
ATOM 1443 N N . PHE A 1 174 ? -4.022 101.508 94.857 1.00 43.80 243 PHE A N 1
ATOM 1444 C CA . PHE A 1 174 ? -4.007 101.000 96.226 1.00 42.47 243 PHE A CA 1
ATOM 1445 C C . PHE A 1 174 ? -5.359 100.431 96.651 1.00 51.35 243 PHE A C 1
ATOM 1446 O O . PHE A 1 174 ? -5.445 99.379 97.315 1.00 51.87 243 PHE A O 1
ATOM 1454 N N . ASP A 1 175 ? -6.418 101.103 96.223 1.00 50.00 244 ASP A N 1
ATOM 1455 C CA . ASP A 1 175 ? -7.771 100.673 96.525 1.00 50.46 244 ASP A CA 1
ATOM 1456 C C . ASP A 1 175 ? -8.183 99.367 95.867 1.00 48.81 244 ASP A C 1
ATOM 1457 O O . ASP A 1 175 ? -9.128 98.738 96.326 1.00 47.04 244 ASP A O 1
ATOM 1462 N N . THR A 1 176 ? -7.541 98.997 94.748 1.00 41.72 245 THR A N 1
ATOM 1463 C CA . THR A 1 176 ? -7.874 97.735 94.073 1.00 38.97 245 THR A CA 1
ATOM 1464 C C . THR A 1 176 ? -7.262 96.477 94.684 1.00 41.92 245 THR A C 1
ATOM 1465 O O . THR A 1 176 ? -7.633 95.341 94.317 1.00 44.58 245 THR A O 1
ATOM 1469 N N . LEU A 1 177 ? -6.339 96.675 95.624 1.00 36.47 246 LEU A N 1
ATOM 1470 C CA . LEU A 1 177 ? -5.597 95.588 96.237 1.00 34.90 246 LEU A CA 1
ATOM 1471 C C . LEU A 1 177 ? -6.577 94.766 96.960 1.00 44.04 246 LEU A C 1
ATOM 1472 O O . LEU A 1 177 ? -7.657 95.251 97.268 1.00 47.94 246 LEU A O 1
ATOM 1477 N N . LYS A 1 178 ? -6.193 93.547 97.317 1.00 41.96 247 LYS A N 1
ATOM 1478 C CA . LYS A 1 178 ? -7.071 92.704 98.125 1.00 41.86 247 LYS A CA 1
ATOM 1479 C C . LYS A 1 178 ? -7.149 93.311 99.515 1.00 49.45 247 LYS A C 1
ATOM 1480 O O . LYS A 1 178 ? -6.312 94.142 99.904 1.00 50.27 247 LYS A O 1
ATOM 1486 N N . PRO A 1 179 ? -8.157 92.903 100.267 1.00 45.46 248 PRO A N 1
ATOM 1487 C CA . PRO A 1 179 ? -8.303 93.334 101.645 1.00 44.36 248 PRO A CA 1
ATOM 1488 C C . PRO A 1 179 ? -7.136 92.799 102.497 1.00 45.58 248 PRO A C 1
ATOM 1489 O O . PRO A 1 179 ? -6.518 91.799 102.142 1.00 44.93 248 PRO A O 1
ATOM 1493 N N . ALA A 1 180 ? -6.819 93.476 103.599 1.00 41.67 249 ALA A N 1
ATOM 1494 C CA . ALA A 1 180 ? -5.702 93.036 104.439 1.00 42.52 249 ALA A CA 1
ATOM 1495 C C . ALA A 1 180 ? -6.101 91.796 105.189 1.00 47.06 249 ALA A C 1
ATOM 1496 O O . ALA A 1 180 ? -5.270 90.949 105.488 1.00 48.02 249 ALA A O 1
ATOM 1498 N N . PHE A 1 181 ? -7.399 91.684 105.448 1.00 44.75 250 PHE A N 1
ATOM 1499 C CA . PHE A 1 181 ? -7.983 90.522 106.123 1.00 47.07 250 PHE A CA 1
ATOM 1500 C C . PHE A 1 181 ? -9.038 89.801 105.245 1.00 69.22 250 PHE A C 1
ATOM 1501 O O . PHE A 1 181 ? -10.022 90.447 104.788 1.00 62.67 250 PHE A O 1
ATOM 1509 N N . GLU B 1 1 ? -0.765 111.345 125.530 1.00 99.98 70 GLU B N 1
ATOM 1510 C CA . GLU B 1 1 ? -0.927 109.931 125.151 1.00 99.46 70 GLU B CA 1
ATOM 1511 C C . GLU B 1 1 ? 0.129 108.954 125.712 1.00 102.84 70 GLU B C 1
ATOM 1512 O O . GLU B 1 1 ? -0.229 108.039 126.468 1.00 104.99 70 GLU B O 1
ATOM 1518 N N . THR B 1 2 ? 1.410 109.111 125.336 1.00 94.82 71 THR B N 1
ATOM 1519 C CA . THR B 1 2 ? 1.880 110.191 124.454 1.00 91.49 71 THR B CA 1
ATOM 1520 C C . THR B 1 2 ? 1.980 109.748 123.005 1.00 88.68 71 THR B C 1
ATOM 1521 O O . THR B 1 2 ? 2.600 108.734 122.688 1.00 87.96 71 THR B O 1
ATOM 1525 N N . ILE B 1 3 ? 1.405 110.548 122.122 1.00 80.08 72 ILE B N 1
ATOM 1526 C CA . ILE B 1 3 ? 1.465 110.267 120.707 1.00 77.56 72 ILE B CA 1
ATOM 1527 C C . ILE B 1 3 ? 2.903 110.445 120.223 1.00 80.40 72 ILE B C 1
ATOM 1528 O O . ILE B 1 3 ? 3.341 109.762 119.307 1.00 82.34 72 ILE B O 1
ATOM 1533 N N . ALA B 1 4 ? 3.652 111.333 120.868 1.00 73.61 73 ALA B N 1
ATOM 1534 C CA . ALA B 1 4 ? 5.033 111.585 120.461 1.00 72.51 73 ALA B CA 1
ATOM 1535 C C . ALA B 1 4 ? 5.947 110.465 120.891 1.00 75.93 73 ALA B C 1
ATOM 1536 O O . ALA B 1 4 ? 7.047 110.317 120.368 1.00 75.34 73 ALA B O 1
ATOM 1538 N N . SER B 1 5 ? 5.491 109.686 121.865 1.00 72.89 74 SER B N 1
ATOM 1539 C CA . SER B 1 5 ? 6.245 108.525 122.347 1.00 72.23 74 SER B CA 1
ATOM 1540 C C . SER B 1 5 ? 5.898 107.328 121.461 1.00 72.25 74 SER B C 1
ATOM 1541 O O . SER B 1 5 ? 6.732 106.437 121.253 1.00 72.13 74 SER B O 1
ATOM 1544 N N . GLU B 1 6 ? 4.662 107.324 120.945 1.00 63.66 75 GLU B N 1
ATOM 1545 C CA . GLU B 1 6 ? 4.188 106.267 120.069 1.00 61.76 75 GLU B CA 1
ATOM 1546 C C . GLU B 1 6 ? 4.911 106.425 118.772 1.00 63.76 75 GLU B C 1
ATOM 1547 O O . GLU B 1 6 ? 5.454 105.466 118.217 1.00 63.70 75 GLU B O 1
ATOM 1553 N N . LEU B 1 7 ? 4.822 107.647 118.252 1.00 57.31 76 LEU B N 1
ATOM 1554 C CA . LEU B 1 7 ? 5.406 108.021 116.993 1.00 54.22 76 LEU B CA 1
ATOM 1555 C C . LEU B 1 7 ? 6.887 107.622 116.965 1.00 57.98 76 LEU B C 1
ATOM 1556 O O . LEU B 1 7 ? 7.303 106.838 116.122 1.00 57.36 76 LEU B O 1
ATOM 1561 N N . LYS B 1 8 ? 7.646 108.055 117.963 1.00 55.22 77 LYS B N 1
ATOM 1562 C CA . LYS B 1 8 ? 9.068 107.709 118.032 1.00 56.25 77 LYS B CA 1
ATOM 1563 C C . LYS B 1 8 ? 9.329 106.204 118.053 1.00 64.75 77 LYS B C 1
ATOM 1564 O O . LYS B 1 8 ? 10.367 105.740 117.580 1.00 66.98 77 LYS B O 1
ATOM 1570 N N . ALA B 1 9 ? 8.393 105.445 118.612 1.00 62.56 78 ALA B N 1
ATOM 1571 C CA . ALA B 1 9 ? 8.540 103.985 118.720 1.00 61.60 78 ALA B CA 1
ATOM 1572 C C . ALA B 1 9 ? 8.173 103.316 117.399 1.00 64.83 78 ALA B C 1
ATOM 1573 O O . ALA B 1 9 ? 8.792 102.347 116.979 1.00 64.72 78 ALA B O 1
ATOM 1575 N N . ILE B 1 10 ? 7.115 103.820 116.784 1.00 61.03 79 ILE B N 1
ATOM 1576 C CA . ILE B 1 10 ? 6.626 103.315 115.510 1.00 60.34 79 ILE B CA 1
ATOM 1577 C C . ILE B 1 10 ? 7.684 103.571 114.436 1.00 64.91 79 ILE B C 1
ATOM 1578 O O . ILE B 1 10 ? 7.697 102.908 113.417 1.00 63.07 79 ILE B O 1
ATOM 1583 N N . GLY B 1 11 ? 8.558 104.556 114.698 1.00 63.11 80 GLY B N 1
ATOM 1584 C CA . GLY B 1 11 ? 9.637 104.964 113.799 1.00 62.00 80 GLY B CA 1
ATOM 1585 C C . GLY B 1 11 ? 10.879 104.128 114.021 1.00 66.39 80 GLY B C 1
ATOM 1586 O O . GLY B 1 11 ? 11.688 103.942 113.121 1.00 66.53 80 GLY B O 1
ATOM 1587 N N . LYS B 1 12 ? 11.047 103.628 115.232 1.00 63.48 81 LYS B N 1
ATOM 1588 C CA . LYS B 1 12 ? 12.139 102.701 115.495 1.00 63.14 81 LYS B CA 1
ATOM 1589 C C . LYS B 1 12 ? 11.776 101.292 114.947 1.00 66.23 81 LYS B C 1
ATOM 1590 O O . LYS B 1 12 ? 12.635 100.554 114.522 1.00 64.83 81 LYS B O 1
ATOM 1596 N N . GLU B 1 13 ? 10.489 100.959 114.926 1.00 64.74 82 GLU B N 1
ATOM 1597 C CA . GLU B 1 13 ? 10.033 99.659 114.443 1.00 65.05 82 GLU B CA 1
ATOM 1598 C C . GLU B 1 13 ? 10.321 99.532 112.965 1.00 67.47 82 GLU B C 1
ATOM 1599 O O . GLU B 1 13 ? 10.889 98.528 112.503 1.00 68.42 82 GLU B O 1
ATOM 1605 N N . LEU B 1 14 ? 9.888 100.529 112.210 1.00 59.83 83 LEU B N 1
ATOM 1606 C CA . LEU B 1 14 ? 10.103 100.492 110.794 1.00 57.96 83 LEU B CA 1
ATOM 1607 C C . LEU B 1 14 ? 11.534 100.826 110.385 1.00 59.75 83 LEU B C 1
ATOM 1608 O O . LEU B 1 14 ? 12.010 100.360 109.363 1.00 60.67 83 LEU B O 1
ATOM 1613 N N . GLU B 1 15 ? 12.281 101.496 111.244 1.00 54.25 84 GLU B N 1
ATOM 1614 C CA . GLU B 1 15 ? 13.684 101.715 110.924 1.00 53.61 84 GLU B CA 1
ATOM 1615 C C . GLU B 1 15 ? 14.481 100.407 111.174 1.00 60.46 84 GLU B C 1
ATOM 1616 O O . GLU B 1 15 ? 15.464 100.118 110.493 1.00 58.88 84 GLU B O 1
ATOM 1622 N N . ASP B 1 16 ? 13.941 99.529 112.012 1.00 59.79 85 ASP B N 1
ATOM 1623 C CA . ASP B 1 16 ? 14.531 98.199 112.168 1.00 60.26 85 ASP B CA 1
ATOM 1624 C C . ASP B 1 16 ? 14.234 97.355 110.922 1.00 68.01 85 ASP B C 1
ATOM 1625 O O . ASP B 1 16 ? 15.153 96.807 110.301 1.00 69.35 85 ASP B O 1
ATOM 1630 N N . GLN B 1 17 ? 12.949 97.289 110.555 1.00 62.98 86 GLN B N 1
ATOM 1631 C CA . GLN B 1 17 ? 12.480 96.608 109.351 1.00 60.92 86 GLN B CA 1
ATOM 1632 C C . GLN B 1 17 ? 13.395 96.889 108.189 1.00 60.24 86 GLN B C 1
ATOM 1633 O O . GLN B 1 17 ? 13.830 95.998 107.474 1.00 58.55 86 GLN B O 1
ATOM 1639 N N . LYS B 1 18 ? 13.551 98.164 107.933 1.00 58.45 87 LYS B N 1
ATOM 1640 C CA . LYS B 1 18 ? 14.470 98.693 106.941 1.00 57.70 87 LYS B CA 1
ATOM 1641 C C . LYS B 1 18 ? 15.858 98.060 107.028 1.00 65.16 87 LYS B C 1
ATOM 1642 O O . LYS B 1 18 ? 16.523 97.864 106.017 1.00 65.01 87 LYS B O 1
ATOM 1648 N N . LYS B 1 19 ? 16.336 97.840 108.249 1.00 64.50 88 LYS B N 1
ATOM 1649 C CA . LYS B 1 19 ? 17.666 97.277 108.449 1.00 64.98 88 LYS B CA 1
ATOM 1650 C C . LYS B 1 19 ? 17.651 95.775 108.172 1.00 68.23 88 LYS B C 1
ATOM 1651 O O . LYS B 1 19 ? 18.591 95.219 107.597 1.00 66.67 88 LYS B O 1
ATOM 1657 N N . GLU B 1 20 ? 16.536 95.144 108.508 1.00 65.82 89 GLU B N 1
ATOM 1658 C CA . GLU B 1 20 ? 16.358 93.727 108.239 1.00 66.48 89 GLU B CA 1
ATOM 1659 C C . GLU B 1 20 ? 16.285 93.486 106.732 1.00 70.37 89 GLU B C 1
ATOM 1660 O O . GLU B 1 20 ? 16.978 92.609 106.190 1.00 70.45 89 GLU B O 1
ATOM 1666 N N . GLU B 1 21 ? 15.459 94.277 106.053 1.00 65.25 90 GLU B N 1
ATOM 1667 C CA . GLU B 1 21 ? 15.325 94.132 104.623 1.00 63.78 90 GLU B CA 1
ATOM 1668 C C . GLU B 1 21 ? 16.608 94.500 103.91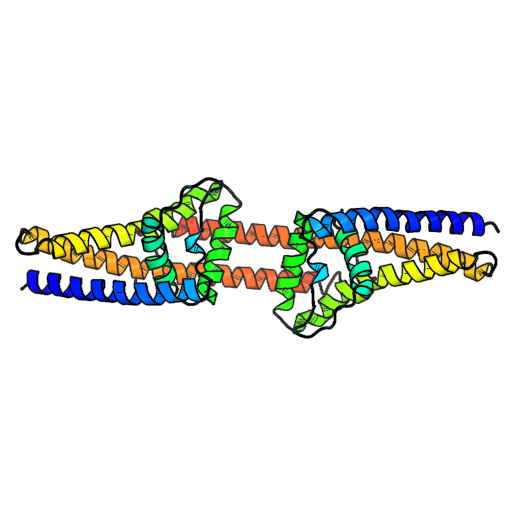6 1.00 67.78 90 GLU B C 1
ATOM 1669 O O . GLU B 1 21 ? 17.025 93.803 102.993 1.00 68.55 90 GLU B O 1
ATOM 1675 N N . ASN B 1 22 ? 17.310 95.497 104.446 1.00 63.58 91 ASN B N 1
ATOM 1676 C CA . ASN B 1 22 ? 18.599 95.924 103.882 1.00 63.22 91 ASN B CA 1
ATOM 1677 C C . ASN B 1 22 ? 19.585 94.753 103.817 1.00 66.41 91 ASN B C 1
ATOM 1678 O O . ASN B 1 22 ? 20.357 94.624 102.859 1.00 64.45 91 ASN B O 1
ATOM 1683 N N . ILE B 1 23 ? 19.528 93.885 104.827 1.00 63.67 92 ILE B N 1
ATOM 1684 C CA . ILE B 1 23 ? 20.390 92.709 104.885 1.00 63.70 92 ILE B CA 1
ATOM 1685 C C . ILE B 1 23 ? 19.899 91.651 103.925 1.00 67.57 92 ILE B C 1
ATOM 1686 O O . ILE B 1 23 ? 20.618 91.235 103.010 1.00 66.99 92 ILE B O 1
ATOM 1691 N N . GLN B 1 24 ? 18.660 91.222 104.152 1.00 64.55 93 GLN B N 1
ATOM 1692 C CA . GLN B 1 24 ? 17.953 90.277 103.286 1.00 63.43 93 GLN B CA 1
ATOM 1693 C C . GLN B 1 24 ? 18.125 90.605 101.797 1.00 64.74 93 GLN B C 1
ATOM 1694 O O . GLN B 1 24 ? 18.324 89.724 100.969 1.00 63.59 93 GLN B O 1
ATOM 1700 N N . ILE B 1 25 ? 18.037 91.884 101.468 1.00 61.04 94 ILE B N 1
ATOM 1701 C CA . ILE B 1 25 ? 18.194 92.323 100.090 1.00 61.37 94 ILE B CA 1
ATOM 1702 C C . ILE B 1 25 ? 19.648 92.184 99.653 1.00 70.72 94 ILE B C 1
ATOM 1703 O O . ILE B 1 25 ? 19.934 91.787 98.523 1.00 71.62 94 ILE B O 1
ATOM 1708 N N . ALA B 1 26 ? 20.566 92.487 100.565 1.00 70.23 95 ALA B N 1
ATOM 1709 C CA . ALA B 1 26 ? 22.006 92.407 100.281 1.00 70.47 95 ALA B CA 1
ATOM 1710 C C . ALA B 1 26 ? 22.413 90.992 99.862 1.00 73.32 95 ALA B C 1
ATOM 1711 O O . ALA B 1 26 ? 23.197 90.808 98.912 1.00 72.93 95 ALA B O 1
ATOM 1713 N N . LYS B 1 27 ? 21.857 90.007 100.566 1.00 64.94 96 LYS B N 1
ATOM 1714 C CA . LYS B 1 27 ? 22.108 88.595 100.310 1.00 63.32 96 LYS B CA 1
ATOM 1715 C C . LYS B 1 27 ? 21.595 88.131 98.953 1.00 73.37 96 LYS B C 1
ATOM 1716 O O . LYS B 1 27 ? 22.290 87.415 98.248 1.00 74.39 96 LYS B O 1
ATOM 1722 N N . ILE B 1 28 ? 20.401 88.592 98.566 1.00 73.00 97 ILE B N 1
ATOM 1723 C CA . ILE B 1 28 ? 19.783 88.224 97.280 1.00 71.90 97 ILE B CA 1
ATOM 1724 C C . ILE B 1 28 ? 20.619 88.662 96.068 1.00 75.75 97 ILE B C 1
ATOM 1725 O O . ILE B 1 28 ? 20.517 88.061 94.994 1.00 76.13 97 ILE B O 1
ATOM 1730 N N . ALA B 1 29 ? 21.374 89.754 96.201 1.00 71.30 98 ALA B N 1
ATOM 1731 C CA . ALA B 1 29 ? 22.208 90.230 95.080 1.00 70.86 98 ALA B CA 1
ATOM 1732 C C . ALA B 1 29 ? 23.544 89.511 95.188 1.00 78.26 98 ALA B C 1
ATOM 1733 O O . ALA B 1 29 ? 24.318 89.427 94.229 1.00 78.26 98 ALA B O 1
ATOM 1735 N N . LYS B 1 30 ? 23.754 88.911 96.352 1.00 76.80 99 LYS B N 1
ATOM 1736 C CA . LYS B 1 30 ? 24.903 88.071 96.589 1.00 77.00 99 LYS B CA 1
ATOM 1737 C C . LYS B 1 30 ? 24.630 86.736 95.907 1.00 83.53 99 LYS B C 1
ATOM 1738 O O . LYS B 1 30 ? 25.461 86.245 95.141 1.00 86.79 99 LYS B O 1
ATOM 1744 N N . GLU B 1 31 ? 23.453 86.168 96.149 1.00 76.92 100 GLU B N 1
ATOM 1745 C CA . GLU B 1 31 ? 23.117 84.883 95.561 1.00 76.18 100 GLU B CA 1
ATOM 1746 C C . GLU B 1 31 ? 22.741 84.969 94.105 1.00 80.01 100 GLU B C 1
ATOM 1747 O O . GLU B 1 31 ? 22.524 83.946 93.454 1.00 79.88 100 GLU B O 1
ATOM 1753 N N . LYS B 1 32 ? 22.665 86.199 93.604 1.00 77.35 101 LYS B N 1
ATOM 1754 C CA . LYS B 1 32 ? 22.341 86.493 92.205 1.00 77.64 101 LYS B CA 1
ATOM 1755 C C . LYS B 1 32 ? 20.950 86.209 91.630 1.00 78.77 101 LYS B C 1
ATOM 1756 O O . LYS B 1 32 ? 20.843 85.800 90.477 1.00 78.56 101 LYS B O 1
ATOM 1762 N N . PHE B 1 33 ? 19.890 86.524 92.385 1.00 73.53 102 PHE B N 1
ATOM 1763 C CA . PHE B 1 33 ? 18.511 86.525 91.833 1.00 70.45 102 PHE B CA 1
ATOM 1764 C C . PHE B 1 33 ? 17.762 87.864 91.993 1.00 64.93 102 PHE B C 1
ATOM 1765 O O . PHE B 1 33 ? 16.559 87.943 91.780 1.00 63.86 102 PHE B O 1
ATOM 1773 N N . ASP B 1 34 ? 18.549 88.927 92.159 1.00 55.88 103 ASP B N 1
ATOM 1774 C CA . ASP B 1 34 ? 18.066 90.294 92.278 1.00 54.45 103 ASP B CA 1
ATOM 1775 C C . ASP B 1 34 ? 17.745 90.878 90.893 1.00 57.74 103 ASP B C 1
ATOM 1776 O O . ASP B 1 34 ? 18.368 91.849 90.458 1.00 56.91 103 ASP B O 1
ATOM 1781 N N . PHE B 1 35 ? 16.735 90.320 90.225 1.00 53.92 104 PHE B N 1
ATOM 1782 C CA . PHE B 1 35 ? 16.355 90.787 88.885 1.00 53.46 104 PHE B CA 1
ATOM 1783 C C . PHE B 1 35 ? 16.007 92.279 88.816 1.00 58.83 104 PHE B C 1
ATOM 1784 O O . PHE B 1 35 ? 16.140 92.933 87.760 1.00 56.39 104 PHE B O 1
ATOM 1792 N N . LEU B 1 36 ? 15.509 92.789 89.935 1.00 57.77 105 LEU B N 1
ATOM 1793 C CA . LEU B 1 36 ? 15.009 94.147 90.013 1.00 58.19 105 LEU B CA 1
ATOM 1794 C C . LEU B 1 36 ? 16.124 95.143 89.813 1.00 62.47 105 LEU B C 1
ATOM 1795 O O . LEU B 1 36 ? 15.887 96.318 89.520 1.00 60.41 105 LEU B O 1
ATOM 1800 N N . SER B 1 37 ? 17.345 94.646 89.971 1.00 60.20 106 SER B N 1
ATOM 1801 C CA . SER B 1 37 ? 18.559 95.448 89.825 1.00 60.11 106 SER B CA 1
ATOM 1802 C C . SER B 1 37 ? 18.753 95.951 88.399 1.00 63.01 106 SER B C 1
ATOM 1803 O O . SER B 1 37 ? 19.347 96.990 88.177 1.00 61.27 106 SER B O 1
ATOM 1806 N N . THR B 1 38 ? 18.189 95.231 87.446 1.00 62.87 107 THR B N 1
ATOM 1807 C CA . THR B 1 38 ? 18.370 95.538 86.032 1.00 63.62 107 THR B CA 1
ATOM 1808 C C . THR B 1 38 ? 17.041 95.873 85.364 1.00 69.25 107 THR B C 1
ATOM 1809 O O . THR B 1 38 ? 17.010 96.579 84.342 1.00 68.11 107 THR B O 1
ATOM 1813 N N . PHE B 1 39 ? 15.953 95.371 85.965 1.00 66.57 108 PHE B N 1
ATOM 1814 C CA . PHE B 1 39 ? 14.589 95.468 85.423 1.00 65.08 108 PHE B CA 1
ATOM 1815 C C . PHE B 1 39 ? 14.129 96.850 84.895 1.00 68.24 108 PHE B C 1
ATOM 1816 O O . PHE B 1 39 ? 14.046 97.846 85.642 1.00 68.18 108 PHE B O 1
ATOM 1824 N N . LYS B 1 40 ? 13.833 96.906 83.601 1.00 62.93 109 LYS B N 1
ATOM 1825 C CA . LYS B 1 40 ? 13.284 98.110 83.036 1.00 63.72 109 LYS B CA 1
ATOM 1826 C C . LYS B 1 40 ? 11.993 97.714 82.374 1.00 67.81 109 LYS B C 1
ATOM 1827 O O . LYS B 1 40 ? 11.887 96.616 81.811 1.00 68.88 109 LYS B O 1
ATOM 1833 N N . VAL B 1 41 ? 10.985 98.559 82.526 1.00 62.18 110 VAL B N 1
ATOM 1834 C CA . VAL B 1 41 ? 9.655 98.242 82.054 1.00 62.20 110 VAL B CA 1
ATOM 1835 C C . VAL B 1 41 ? 9.651 98.365 80.540 1.00 67.87 110 VAL B C 1
ATOM 1836 O O . VAL B 1 41 ? 8.954 97.629 79.846 1.00 68.70 110 VAL B O 1
ATOM 1840 N N . GLY B 1 42 ? 10.459 99.279 80.022 1.00 67.14 111 GLY B N 1
ATOM 1841 C CA . GLY B 1 42 ? 10.514 99.493 78.592 1.00 69.48 111 GLY B CA 1
ATOM 1842 C C . GLY B 1 42 ? 11.942 99.417 78.111 1.00 85.18 111 GLY B C 1
ATOM 1843 O O . GLY B 1 42 ? 12.877 99.500 78.896 1.00 87.23 111 GLY B O 1
ATOM 1844 N N . PRO B 1 43 ? 12.102 99.256 76.807 1.00 88.49 112 PRO B N 1
ATOM 1845 C CA . PRO B 1 43 ? 13.406 99.232 76.139 1.00 88.91 112 PRO B CA 1
ATOM 1846 C C . PRO B 1 43 ? 14.553 100.155 76.681 1.00 88.38 112 PRO B C 1
ATOM 1847 O O . PRO B 1 43 ? 15.584 99.664 77.173 1.00 88.21 112 PRO B O 1
ATOM 1851 N N . TYR B 1 44 ? 14.393 101.478 76.491 1.00 80.97 113 TYR B N 1
ATOM 1852 C CA . TYR B 1 44 ? 15.407 102.490 76.864 1.00 78.22 113 TYR B CA 1
ATOM 1853 C C . TYR B 1 44 ? 15.043 103.346 78.108 1.00 78.02 113 TYR B C 1
ATOM 1854 O O . TYR B 1 44 ? 15.208 104.582 78.128 1.00 75.00 113 TYR B O 1
ATOM 1855 N N . ASP B 1 45 ? 14.594 102.666 79.157 1.00 73.60 114 ASP B N 1
ATOM 1856 C CA . ASP B 1 45 ? 14.197 103.332 80.389 1.00 72.66 114 ASP B CA 1
ATOM 1857 C C . ASP B 1 45 ? 15.417 103.484 81.279 1.00 77.05 114 ASP B C 1
ATOM 1858 O O . ASP B 1 45 ? 16.255 102.578 81.345 1.00 75.97 114 ASP B O 1
ATOM 1863 N N . LEU B 1 46 ? 15.550 104.645 81.918 1.00 75.19 115 LEU B N 1
ATOM 1864 C CA . LEU B 1 46 ? 16.673 104.875 82.832 1.00 75.94 115 LEU B CA 1
ATOM 1865 C C . LEU B 1 46 ? 16.374 104.224 84.182 1.00 75.17 115 LEU B C 1
ATOM 1866 O O . LEU B 1 46 ? 15.237 104.217 84.622 1.00 74.07 115 LEU B O 1
ATOM 1871 N N . ILE B 1 47 ? 17.383 103.617 84.799 1.00 69.69 116 ILE B N 1
ATOM 1872 C CA . ILE B 1 47 ? 17.199 102.964 86.098 1.00 68.69 116 ILE B CA 1
ATOM 1873 C C . ILE B 1 47 ? 17.956 103.694 87.212 1.00 70.42 116 ILE B C 1
ATOM 1874 O O . ILE B 1 47 ? 19.190 103.845 87.156 1.00 70.19 116 ILE B O 1
ATOM 1879 N N . ASP B 1 48 ? 17.215 104.117 88.238 1.00 62.95 117 ASP B N 1
ATOM 1880 C CA . ASP B 1 48 ? 17.806 104.801 89.382 1.00 59.27 117 ASP B CA 1
ATOM 1881 C C . ASP B 1 48 ? 17.926 103.822 90.530 1.00 61.42 117 ASP B C 1
ATOM 1882 O O . ASP B 1 48 ? 16.966 103.121 90.850 1.00 62.06 117 ASP B O 1
ATOM 1887 N N . GLU B 1 49 ? 19.111 103.737 91.127 1.00 55.57 118 GLU B N 1
ATOM 1888 C CA . GLU B 1 49 ? 19.349 102.757 92.188 1.00 54.68 118 GLU B CA 1
ATOM 1889 C C . GLU B 1 49 ? 18.461 102.942 93.420 1.00 56.28 118 GLU B C 1
ATOM 1890 O O . GLU B 1 49 ? 18.148 101.974 94.134 1.00 55.06 118 GLU B O 1
ATOM 1896 N N . ASP B 1 50 ? 18.108 104.192 93.692 1.00 51.53 119 ASP B N 1
ATOM 1897 C CA . ASP B 1 50 ? 17.348 104.541 94.883 1.00 51.10 119 ASP B CA 1
ATOM 1898 C C . ASP B 1 50 ? 15.886 104.244 94.723 1.00 52.97 119 ASP B C 1
ATOM 1899 O O . ASP B 1 50 ? 15.226 103.820 95.660 1.00 52.77 119 ASP B O 1
ATOM 1904 N N . ILE B 1 51 ? 15.402 104.420 93.505 1.00 47.44 120 ILE B N 1
ATOM 1905 C CA . ILE B 1 51 ? 14.038 104.105 93.162 1.00 45.54 120 ILE B CA 1
ATOM 1906 C C . ILE B 1 51 ? 13.877 102.602 93.085 1.00 50.85 120 ILE B C 1
ATOM 1907 O O . ILE B 1 51 ? 12.871 102.062 93.521 1.00 51.67 120 ILE B O 1
ATOM 1912 N N . GLN B 1 52 ? 14.901 101.918 92.586 1.00 47.82 121 GLN B N 1
ATOM 1913 C CA . GLN B 1 52 ? 14.864 100.453 92.517 1.00 48.55 121 GLN B CA 1
ATOM 1914 C C . GLN B 1 52 ? 14.923 99.838 93.913 1.00 52.80 121 GLN B C 1
ATOM 1915 O O . GLN B 1 52 ? 14.270 98.822 94.200 1.00 52.38 121 GLN B O 1
ATOM 1921 N N . MET B 1 53 ? 15.745 100.432 94.766 1.00 49.08 122 MET B N 1
ATOM 1922 C CA . MET B 1 53 ? 15.886 99.968 96.145 1.00 49.07 122 MET B CA 1
ATOM 1923 C C . MET B 1 53 ? 14.517 99.871 96.800 1.00 49.20 122 MET B C 1
ATOM 1924 O O . MET B 1 53 ? 14.125 98.825 97.342 1.00 47.64 122 MET B O 1
ATOM 1929 N N . LYS B 1 54 ? 13.794 100.983 96.749 1.00 43.30 123 LYS B N 1
ATOM 1930 C CA . LYS B 1 54 ? 12.454 101.031 97.283 1.00 42.56 123 LYS B CA 1
ATOM 1931 C C . LYS B 1 54 ? 11.579 99.904 96.703 1.00 45.27 123 LYS B C 1
ATOM 1932 O O . LYS B 1 54 ? 10.885 99.211 97.444 1.00 43.90 123 LYS B O 1
ATOM 1938 N N . ILE B 1 55 ? 11.657 99.698 95.388 1.00 41.40 124 ILE B N 1
ATOM 1939 C CA . ILE B 1 55 ? 10.876 98.650 94.729 1.00 41.07 124 ILE B CA 1
ATOM 1940 C C . ILE B 1 55 ? 11.267 97.241 95.178 1.00 47.37 124 ILE B C 1
ATOM 1941 O O . ILE B 1 55 ? 10.395 96.400 95.474 1.00 45.92 124 ILE B O 1
ATOM 1946 N N . LYS B 1 56 ? 12.577 96.994 95.266 1.00 46.97 125 LYS B N 1
ATOM 1947 C CA . LYS B 1 56 ? 13.094 95.720 95.794 1.00 47.35 125 LYS B CA 1
ATOM 1948 C C . LYS B 1 56 ? 12.514 95.505 97.190 1.00 52.69 125 LYS B C 1
ATOM 1949 O O . LYS B 1 56 ? 11.982 94.435 97.501 1.00 52.15 125 LYS B O 1
ATOM 1955 N N . ARG B 1 57 ? 12.640 96.546 98.023 1.00 49.32 126 ARG B N 1
ATOM 1956 C CA . ARG B 1 57 ? 12.138 96.541 99.404 1.00 49.46 126 ARG B CA 1
ATOM 1957 C C . ARG B 1 57 ? 10.764 95.946 99.465 1.00 53.51 126 ARG B C 1
ATOM 1958 O O . ARG B 1 57 ? 10.513 95.030 100.250 1.00 54.60 126 ARG B O 1
ATOM 1966 N N . THR B 1 58 ? 9.817 96.555 98.759 1.00 47.63 127 THR B N 1
ATOM 1967 C CA . THR B 1 58 ? 8.454 96.057 98.853 1.00 47.05 127 THR B CA 1
ATOM 1968 C C . THR B 1 58 ? 8.197 94.753 98.135 1.00 50.00 127 THR B C 1
ATOM 1969 O O . THR B 1 58 ? 7.608 93.844 98.710 1.00 49.22 127 THR B O 1
ATOM 1973 N N . LEU B 1 59 ? 8.729 94.603 96.920 1.00 45.26 128 LEU B N 1
ATOM 1974 C CA . LEU B 1 59 ? 8.555 93.346 96.189 1.00 42.81 128 LEU B CA 1
ATOM 1975 C C . LEU B 1 59 ? 9.237 92.133 96.813 1.00 46.85 128 LEU B C 1
ATOM 1976 O O . LEU B 1 59 ? 8.573 91.132 97.048 1.00 46.37 128 LEU B O 1
ATOM 1981 N N . TYR B 1 60 ? 10.531 92.228 97.168 1.00 46.53 129 TYR B N 1
ATOM 1982 C CA . TYR B 1 60 ? 11.207 91.096 97.836 1.00 47.04 129 TYR B CA 1
ATOM 1983 C C . TYR B 1 60 ? 10.619 90.775 99.207 1.00 54.75 129 TYR B C 1
ATOM 1984 O O . TYR B 1 60 ? 10.562 89.627 99.612 1.00 55.78 129 TYR B O 1
ATOM 1993 N N . SER B 1 61 ? 10.171 91.802 99.908 1.00 54.09 130 SER B N 1
ATOM 1994 C CA . SER B 1 61 ? 9.542 91.652 101.229 1.00 54.42 130 SER B CA 1
ATOM 1995 C C . SER B 1 61 ? 8.256 90.863 101.133 1.00 58.22 130 SER B C 1
ATOM 1996 O O . SER B 1 61 ? 8.036 89.943 101.915 1.00 58.91 130 SER B O 1
ATOM 1999 N N . SER B 1 62 ? 7.349 91.316 100.263 1.00 53.82 131 SER B N 1
ATOM 2000 C CA . SER B 1 62 ? 6.060 90.660 100.086 1.00 53.69 131 SER B CA 1
ATOM 2001 C C . SER B 1 62 ? 6.275 89.205 99.704 1.00 60.90 131 SER B C 1
ATOM 2002 O O . SER B 1 62 ? 5.417 88.342 99.961 1.00 63.26 131 SER B O 1
ATOM 2005 N N . LEU B 1 63 ? 7.370 88.950 98.993 1.00 53.53 132 LEU B N 1
ATOM 2006 C CA . LEU B 1 63 ? 7.631 87.608 98.515 1.00 51.55 132 LEU B CA 1
ATOM 2007 C C . LEU B 1 63 ? 8.342 86.761 99.547 1.00 56.18 132 LEU B C 1
ATOM 2008 O O . LEU B 1 63 ? 8.634 85.598 99.306 1.00 57.89 132 LEU B O 1
ATOM 2013 N N . ASP B 1 64 ? 8.583 87.345 100.713 1.00 51.86 133 ASP B N 1
ATOM 2014 C CA . ASP B 1 64 ? 9.308 86.680 101.787 1.00 51.23 133 ASP B CA 1
ATOM 2015 C C . ASP B 1 64 ? 10.734 86.344 101.376 1.00 54.86 133 ASP B C 1
ATOM 2016 O O . ASP B 1 64 ? 11.304 85.339 101.787 1.00 54.99 133 ASP B O 1
ATOM 2021 N N . TYR B 1 65 ? 11.323 87.245 100.606 1.00 50.61 134 TYR B N 1
ATOM 2022 C CA . TYR B 1 65 ? 12.669 87.047 100.101 1.00 50.92 134 TYR B CA 1
ATOM 2023 C C . TYR B 1 65 ? 12.939 85.693 99.445 1.00 59.85 134 TYR B C 1
ATOM 2024 O O . TYR B 1 65 ? 14.080 85.434 99.059 1.00 63.25 134 TYR B O 1
ATOM 2033 N N . LYS B 1 66 ? 11.921 84.830 99.331 1.00 54.46 135 LYS B N 1
ATOM 2034 C CA . LYS B 1 66 ? 12.109 83.513 98.699 1.00 53.69 135 LYS B CA 1
ATOM 2035 C C . LYS B 1 66 ? 12.485 83.619 97.224 1.00 60.39 135 LYS B C 1
ATOM 2036 O O . LYS B 1 66 ? 11.783 84.287 96.439 1.00 59.36 135 LYS B O 1
ATOM 2042 N N . LYS B 1 67 ? 13.552 82.895 96.850 1.00 58.62 136 LYS B N 1
ATOM 2043 C CA . LYS B 1 67 ? 14.098 82.877 95.476 1.00 58.77 136 LYS B CA 1
ATOM 2044 C C . LYS B 1 67 ? 13.125 82.340 94.441 1.00 62.75 136 LYS B C 1
ATOM 2045 O O . LYS B 1 67 ? 12.981 82.908 93.344 1.00 63.35 136 LYS B O 1
ATOM 2051 N N . GLU B 1 68 ? 12.476 81.233 94.785 1.00 57.45 137 GLU B N 1
ATOM 2052 C CA . GLU B 1 68 ? 11.482 80.632 93.925 1.00 57.61 137 GLU B CA 1
ATOM 2053 C C . GLU B 1 68 ? 10.388 81.634 93.541 1.00 62.96 137 GLU B C 1
ATOM 2054 O O . GLU B 1 68 ? 10.050 81.762 92.359 1.00 63.27 137 GLU B O 1
ATOM 2060 N N . ASN B 1 69 ? 9.915 82.418 94.513 1.00 59.87 138 ASN B N 1
ATOM 2061 C CA . ASN B 1 69 ? 8.836 83.366 94.246 1.00 58.71 138 ASN B CA 1
ATOM 2062 C C . ASN B 1 69 ? 9.315 84.621 93.558 1.00 59.41 138 ASN B C 1
ATOM 2063 O O . ASN B 1 69 ? 8.606 85.193 92.740 1.00 58.70 138 ASN B O 1
ATOM 2068 N N . ILE B 1 70 ? 10.546 85.016 93.842 1.00 54.31 139 ILE B N 1
ATOM 2069 C CA . ILE B 1 70 ? 11.125 86.164 93.173 1.00 53.67 139 ILE B CA 1
ATOM 2070 C C . ILE B 1 70 ? 11.386 85.831 91.698 1.00 62.40 139 ILE B C 1
ATOM 2071 O O . ILE B 1 70 ? 11.191 86.673 90.815 1.00 63.14 139 ILE B O 1
ATOM 2076 N N . GLU B 1 71 ? 11.751 84.579 91.422 1.00 61.48 140 GLU B N 1
ATOM 2077 C CA . GLU B 1 71 ? 11.973 84.137 90.036 1.00 61.75 140 GLU B CA 1
ATOM 2078 C C . GLU B 1 71 ? 10.646 84.129 89.311 1.00 62.02 140 GLU B C 1
ATOM 2079 O O . GLU B 1 71 ? 10.521 84.667 88.200 1.00 60.80 140 GLU B O 1
ATOM 2085 N N . LYS B 1 72 ? 9.636 83.592 89.993 1.00 55.91 141 LYS B N 1
ATOM 2086 C CA . LYS B 1 72 ? 8.283 83.552 89.472 1.00 54.80 141 LYS B CA 1
ATOM 2087 C C . LYS B 1 72 ? 7.716 84.950 89.147 1.00 56.82 141 LYS B C 1
ATOM 2088 O O . LYS B 1 72 ? 7.042 85.130 88.133 1.00 56.31 141 LYS B O 1
ATOM 2094 N N . LEU B 1 73 ? 8.032 85.944 89.981 1.00 51.72 142 LEU B N 1
ATOM 2095 C CA . LEU B 1 73 ? 7.596 87.318 89.732 1.00 50.36 142 LEU B CA 1
ATOM 2096 C C . LEU B 1 73 ? 8.262 87.827 88.475 1.00 54.43 142 LEU B C 1
ATOM 2097 O O . LEU B 1 73 ? 7.627 88.461 87.623 1.00 53.84 142 LEU B O 1
ATOM 2102 N N . LYS B 1 74 ? 9.560 87.570 88.375 1.00 52.08 143 LYS B N 1
ATOM 2103 C CA . LYS B 1 74 ? 10.344 87.983 87.214 1.00 52.36 143 LYS B CA 1
ATOM 2104 C C . LYS B 1 74 ? 9.710 87.479 85.913 1.00 56.57 143 LYS B C 1
ATOM 2105 O O . LYS B 1 74 ? 9.543 88.241 84.957 1.00 55.77 143 LYS B O 1
ATOM 2111 N N . GLU B 1 75 ? 9.311 86.207 85.904 1.00 53.24 144 GLU B N 1
ATOM 2112 C CA . GLU B 1 75 ? 8.691 85.587 84.731 1.00 52.22 144 GLU B CA 1
ATOM 2113 C C . GLU B 1 75 ? 7.349 86.223 84.368 1.00 56.72 144 GLU B C 1
ATOM 2114 O O . GLU B 1 75 ? 7.019 86.346 83.171 1.00 58.42 144 GLU B O 1
ATOM 2120 N N . ILE B 1 76 ? 6.560 86.593 85.389 1.00 49.43 145 ILE B N 1
ATOM 2121 C CA . ILE B 1 76 ? 5.259 87.239 85.163 1.00 46.85 145 ILE B CA 1
ATOM 2122 C C . ILE B 1 76 ? 5.475 88.576 84.510 1.00 49.25 145 ILE B C 1
ATOM 2123 O O . ILE B 1 76 ? 4.851 88.890 83.510 1.00 49.65 145 ILE B O 1
ATOM 2128 N N . LEU B 1 77 ? 6.360 89.376 85.095 1.00 45.40 146 LEU B N 1
ATOM 2129 C CA . LEU B 1 77 ? 6.673 90.696 84.548 1.00 45.13 146 LEU B CA 1
ATOM 2130 C C . LEU B 1 77 ? 7.208 90.578 83.118 1.00 50.43 146 LEU B C 1
ATOM 2131 O O . LEU B 1 77 ? 6.775 91.289 82.216 1.00 49.37 146 LEU B O 1
ATOM 2136 N N . GLU B 1 78 ? 8.116 89.632 82.910 1.00 49.30 147 GLU B N 1
ATOM 2137 C CA . GLU B 1 78 ? 8.688 89.387 81.584 1.00 49.18 147 GLU B CA 1
ATOM 2138 C C . GLU B 1 78 ? 7.634 89.067 80.529 1.00 51.18 147 GLU B C 1
ATOM 2139 O O . GLU B 1 78 ? 7.666 89.607 79.423 1.00 50.41 147 GLU B O 1
ATOM 2145 N N . ILE B 1 79 ? 6.690 88.206 80.890 1.00 47.09 148 ILE B N 1
ATOM 2146 C CA . ILE B 1 79 ? 5.583 87.855 80.010 1.00 46.33 148 ILE B CA 1
ATOM 2147 C C . ILE B 1 79 ? 4.775 89.095 79.587 1.00 51.05 148 ILE B C 1
ATOM 2148 O O . ILE B 1 79 ? 4.493 89.286 78.398 1.00 49.56 148 ILE B O 1
ATOM 2153 N N . LEU B 1 80 ? 4.374 89.917 80.563 1.00 48.52 149 LEU B N 1
ATOM 2154 C CA . LEU B 1 80 ? 3.553 91.102 80.274 1.00 48.24 149 LEU B CA 1
ATOM 2155 C C . LEU B 1 80 ? 4.293 92.198 79.510 1.00 51.90 149 LEU B C 1
ATOM 2156 O O . LEU B 1 80 ? 3.678 92.994 78.806 1.00 51.22 149 LEU B O 1
ATOM 2161 N N . LYS B 1 81 ? 5.606 92.259 79.695 1.00 50.80 150 LYS B N 1
ATOM 2162 C CA . LYS B 1 81 ? 6.467 93.252 79.027 1.00 52.01 150 LYS B CA 1
ATOM 2163 C C . LYS B 1 81 ? 6.410 93.110 77.507 1.00 58.58 150 LYS B C 1
ATOM 2164 O O . LYS B 1 81 ? 6.673 94.070 76.777 1.00 58.36 150 LYS B O 1
ATOM 2170 N N . LYS B 1 82 ? 6.173 91.884 77.040 1.00 56.46 151 LYS B N 1
ATOM 2171 C CA . LYS B 1 82 ? 6.092 91.590 75.606 1.00 55.99 151 LYS B CA 1
ATOM 2172 C C . LYS B 1 82 ? 5.116 92.504 74.859 1.00 61.99 151 LYS B C 1
ATOM 2173 O O . LYS B 1 82 ? 5.410 92.977 73.762 1.00 64.40 151 LYS B O 1
ATOM 2179 N N . ASN B 1 83 ? 4.014 92.857 75.489 1.00 55.61 152 ASN B N 1
ATOM 2180 C CA . ASN B 1 83 ? 3.051 93.719 74.822 1.00 53.92 152 ASN B CA 1
ATOM 2181 C C . ASN B 1 83 ? 3.007 95.122 75.429 1.00 58.35 152 ASN B C 1
ATOM 2182 O O . ASN B 1 83 ? 2.589 95.305 76.563 1.00 57.21 152 ASN B O 1
ATOM 2187 N N . SER B 1 84 ? 3.464 96.098 74.652 1.00 56.47 153 SER B N 1
ATOM 2188 C CA . SER B 1 84 ? 3.449 97.513 75.030 1.00 56.11 153 SER B CA 1
ATOM 2189 C C . SER B 1 84 ? 2.124 97.983 75.649 1.00 61.22 153 SER B C 1
ATOM 2190 O O . SER B 1 84 ? 2.064 99.057 76.274 1.00 61.63 153 SER B O 1
ATOM 2193 N N . GLU B 1 85 ? 1.050 97.232 75.417 1.00 57.75 154 GLU B N 1
ATOM 2194 C CA . GLU B 1 85 ? -0.242 97.574 76.018 1.00 57.69 154 GLU B CA 1
ATOM 2195 C C . GLU B 1 85 ? -0.264 97.327 77.556 1.00 62.57 154 GLU B C 1
ATOM 2196 O O . GLU B 1 85 ? -1.076 97.922 78.261 1.00 62.70 154 GLU B O 1
ATOM 2202 N N . HIS B 1 86 ? 0.691 96.519 78.049 1.00 57.67 155 HIS B N 1
ATOM 2203 C CA . HIS B 1 86 ? 0.823 96.163 79.460 1.00 56.13 155 HIS B CA 1
ATOM 2204 C C . HIS B 1 86 ? 1.859 96.996 80.211 1.00 59.46 155 HIS B C 1
ATOM 2205 O O . HIS B 1 86 ? 2.079 96.810 81.409 1.00 59.75 155 HIS B O 1
ATOM 2212 N N . TYR B 1 87 ? 2.496 97.908 79.503 1.00 55.32 156 TYR B N 1
ATOM 2213 C CA . TYR B 1 87 ? 3.511 98.763 80.100 1.00 55.63 156 TYR B CA 1
ATOM 2214 C C . TYR B 1 87 ? 2.948 99.575 81.268 1.00 59.30 156 TYR B C 1
ATOM 2215 O O . TYR B 1 87 ? 3.596 99.724 82.306 1.00 60.92 156 TYR B O 1
ATOM 2224 N N . ASN B 1 88 ? 1.754 100.125 81.076 1.00 52.56 157 ASN B N 1
ATOM 2225 C CA . ASN B 1 88 ? 1.138 100.982 82.071 1.00 50.68 157 ASN B CA 1
ATOM 2226 C C . ASN B 1 88 ? 0.816 100.259 83.368 1.00 54.21 157 ASN B C 1
ATOM 2227 O O . ASN B 1 88 ? 1.193 100.712 84.450 1.00 55.92 157 ASN B O 1
ATOM 2232 N N . ILE B 1 89 ? 0.076 99.161 83.255 1.00 48.81 158 ILE B N 1
ATOM 2233 C CA . ILE B 1 89 ? -0.372 98.391 84.412 1.00 46.41 158 ILE B CA 1
ATOM 2234 C C . ILE B 1 89 ? 0.801 97.789 85.192 1.00 51.74 158 ILE B C 1
ATOM 2235 O O . ILE B 1 89 ? 0.732 97.644 86.413 1.00 52.70 158 ILE B O 1
ATOM 2240 N N . ILE B 1 90 ? 1.911 97.535 84.501 1.00 47.17 159 ILE B N 1
ATOM 2241 C CA . ILE B 1 90 ? 3.133 97.049 85.160 1.00 45.76 159 ILE B CA 1
ATOM 2242 C C . ILE B 1 90 ? 3.730 98.171 85.998 1.00 49.64 159 ILE B C 1
ATOM 2243 O O . ILE B 1 90 ? 4.225 97.951 87.108 1.00 50.74 159 ILE B O 1
ATOM 2248 N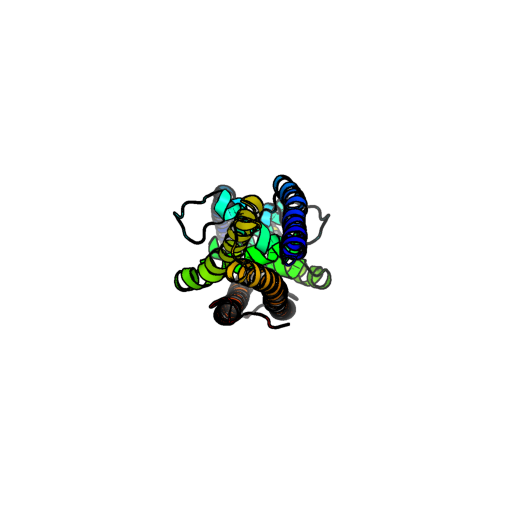 N . GLY B 1 91 ? 3.723 99.370 85.435 1.00 45.05 160 GLY B N 1
ATOM 2249 C CA . GLY B 1 91 ? 4.256 100.535 86.114 1.00 44.83 160 GLY B CA 1
ATOM 2250 C C . GLY B 1 91 ? 3.456 100.819 87.352 1.00 50.29 160 GLY B C 1
ATOM 2251 O O . GLY B 1 91 ? 4.012 101.116 88.394 1.00 53.02 160 GLY B O 1
ATOM 2252 N N . ARG B 1 92 ? 2.142 100.701 87.261 1.00 45.47 161 ARG B N 1
ATOM 2253 C CA . ARG B 1 92 ? 1.310 100.897 88.450 1.00 44.87 161 ARG B CA 1
ATOM 2254 C C . ARG B 1 92 ? 1.709 99.978 89.622 1.00 49.18 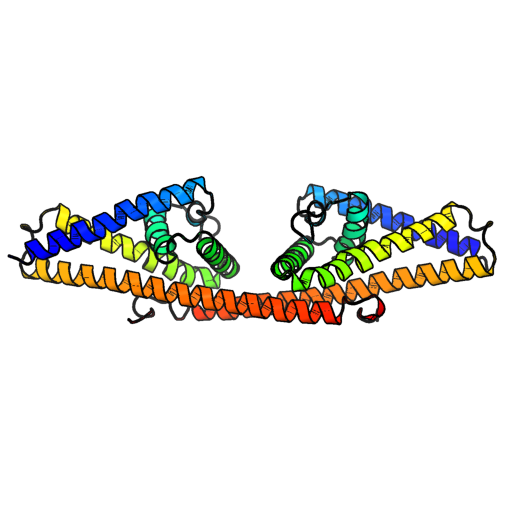161 ARG B C 1
ATOM 2255 O O . ARG B 1 92 ? 1.769 100.422 90.767 1.00 50.48 161 ARG B O 1
ATOM 2263 N N . LEU B 1 93 ? 2.081 98.732 89.322 1.00 43.98 162 LEU B N 1
ATOM 2264 C CA . LEU B 1 93 ? 2.576 97.823 90.347 1.00 42.38 162 LEU B CA 1
ATOM 2265 C C . LEU B 1 93 ? 4.002 98.173 90.795 1.00 50.35 162 LEU B C 1
ATOM 2266 O O . LEU B 1 93 ? 4.325 98.135 91.995 1.00 53.19 162 LEU B O 1
ATOM 2271 N N . ILE B 1 94 ? 4.872 98.433 89.827 1.00 44.16 163 ILE B N 1
ATOM 2272 C CA . ILE B 1 94 ? 6.286 98.648 90.103 1.00 43.28 163 ILE B CA 1
ATOM 2273 C C . ILE B 1 94 ? 6.560 100.035 90.698 1.00 49.70 163 ILE B C 1
ATOM 2274 O O . ILE B 1 94 ? 7.334 100.195 91.623 1.00 51.41 163 ILE B O 1
ATOM 2279 N N . TYR B 1 95 ? 5.910 101.043 90.166 1.00 46.44 164 TYR B N 1
ATOM 2280 C CA . TYR B 1 95 ? 6.176 102.384 90.592 1.00 45.88 164 TYR B CA 1
ATOM 2281 C C . TYR B 1 95 ? 5.148 102.924 91.538 1.00 50.99 164 TYR B C 1
ATOM 2282 O O . TYR B 1 95 ? 5.426 103.077 92.724 1.00 51.99 164 TYR B O 1
ATOM 2291 N N . HIS B 1 96 ? 3.960 103.208 91.019 1.00 43.64 165 HIS B N 1
ATOM 2292 C CA . HIS B 1 96 ? 2.899 103.834 91.798 1.00 43.53 165 HIS B CA 1
ATOM 2293 C C . HIS B 1 96 ? 2.683 103.180 93.156 1.00 48.88 165 HIS B C 1
ATOM 2294 O O . HIS B 1 96 ? 2.386 103.857 94.143 1.00 49.65 165 HIS B O 1
ATOM 2301 N N . ILE B 1 97 ? 2.834 101.863 93.191 1.00 43.68 166 ILE B N 1
ATOM 2302 C CA . ILE B 1 97 ? 2.538 101.080 94.373 1.00 41.67 166 ILE B CA 1
ATOM 2303 C C . ILE B 1 97 ? 3.785 100.658 95.122 1.00 44.62 166 ILE B C 1
ATOM 2304 O O . ILE B 1 97 ? 3.943 100.965 96.290 1.00 43.70 166 ILE B O 1
ATOM 2309 N N . SER B 1 98 ? 4.634 99.881 94.470 1.00 43.61 167 SER B N 1
ATOM 2310 C CA . SER B 1 98 ? 5.832 99.343 95.121 1.00 43.65 167 SER B CA 1
ATOM 2311 C C . SER B 1 98 ? 6.846 100.413 95.560 1.00 46.69 167 SER B C 1
ATOM 2312 O O . SER B 1 98 ? 7.287 100.423 96.695 1.00 46.60 167 SER B O 1
ATOM 2315 N N . TRP B 1 99 ? 7.086 101.387 94.701 1.00 42.27 168 TRP B N 1
ATOM 2316 C CA . TRP B 1 99 ? 7.944 102.519 95.030 1.00 40.89 168 TRP B CA 1
ATOM 2317 C C . TRP B 1 99 ? 7.128 103.507 95.857 1.00 46.95 168 TRP B C 1
ATOM 2318 O O . TRP B 1 99 ? 7.595 104.027 96.885 1.00 47.81 168 TRP B O 1
ATOM 2329 N N . GLY B 1 100 ? 5.906 103.773 95.394 1.00 44.56 169 GLY B N 1
ATOM 2330 C CA . GLY B 1 100 ? 5.012 104.736 96.039 1.00 44.17 169 GLY B CA 1
ATOM 2331 C C . GLY B 1 100 ? 4.888 104.498 97.532 1.00 48.09 169 GLY B C 1
ATOM 2332 O O . GLY B 1 100 ? 4.864 105.430 98.320 1.00 49.62 169 GLY B O 1
ATOM 2333 N N . ILE B 1 101 ? 4.812 103.239 97.919 1.00 44.21 170 ILE B N 1
ATOM 2334 C CA . ILE B 1 101 ? 4.666 102.882 99.318 1.00 44.13 170 ILE B CA 1
ATOM 2335 C C . ILE B 1 101 ? 5.916 103.252 100.139 1.00 46.80 170 ILE B C 1
ATOM 2336 O O . ILE B 1 101 ? 5.823 103.799 101.239 1.00 46.34 170 ILE B O 1
ATOM 2341 N N . GLN B 1 102 ? 7.083 102.941 99.596 1.00 40.96 171 GLN B N 1
ATOM 2342 C CA . GLN B 1 102 ? 8.319 103.214 100.279 1.00 40.79 171 GLN B CA 1
ATOM 2343 C C . GLN B 1 102 ? 8.547 104.714 100.368 1.00 45.41 171 GLN B C 1
ATOM 2344 O O . GLN B 1 102 ? 9.108 105.222 101.347 1.00 45.91 171 GLN B O 1
ATOM 2350 N N . PHE B 1 103 ? 8.155 105.413 99.312 1.00 41.00 172 PHE B N 1
ATOM 2351 C CA . PHE B 1 103 ? 8.275 106.860 99.258 1.00 39.12 172 PHE B CA 1
ATOM 2352 C C . PHE B 1 103 ? 7.491 107.513 100.405 1.00 43.00 172 PHE B C 1
ATOM 2353 O O . PHE B 1 103 ? 8.033 108.368 101.108 1.00 43.57 172 PHE B O 1
ATOM 2361 N N . GLN B 1 104 ? 6.236 107.081 100.622 1.00 39.50 173 GLN B N 1
ATOM 2362 C CA . GLN B 1 104 ? 5.403 107.590 101.743 1.00 38.10 173 GLN B CA 1
ATOM 2363 C C . GLN B 1 104 ? 6.040 107.228 103.056 1.00 41.50 173 GLN B C 1
ATOM 2364 O O . GLN B 1 104 ? 6.153 108.050 103.941 1.00 43.11 173 GLN B O 1
ATOM 2370 N N . ILE B 1 105 ? 6.472 105.995 103.196 1.00 36.57 174 ILE B N 1
ATOM 2371 C CA . ILE B 1 105 ? 7.198 105.578 104.388 1.00 36.11 174 ILE B CA 1
ATOM 2372 C C . ILE B 1 105 ? 8.400 106.477 104.704 1.00 45.75 174 ILE B C 1
ATOM 2373 O O . ILE B 1 105 ? 8.665 106.771 105.887 1.00 46.38 174 ILE B O 1
ATOM 2378 N N . GLU B 1 106 ? 9.152 106.882 103.668 1.00 44.26 175 GLU B N 1
ATOM 2379 C CA . GLU B 1 106 ? 10.352 107.688 103.893 1.00 44.77 175 GLU B CA 1
ATOM 2380 C C . GLU B 1 106 ? 10.013 109.103 104.348 1.00 48.63 175 GLU B C 1
ATOM 2381 O O . GLU B 1 106 ? 10.643 109.654 105.247 1.00 46.83 175 GLU B O 1
ATOM 2387 N N . GLN B 1 107 ? 8.962 109.667 103.786 1.00 46.59 176 GLN B N 1
ATOM 2388 C CA . GLN B 1 107 ? 8.512 110.958 104.257 1.00 46.58 176 GLN B CA 1
ATOM 2389 C C . GLN B 1 107 ? 8.047 110.844 105.725 1.00 51.83 176 GLN B C 1
ATOM 2390 O O . GLN B 1 107 ? 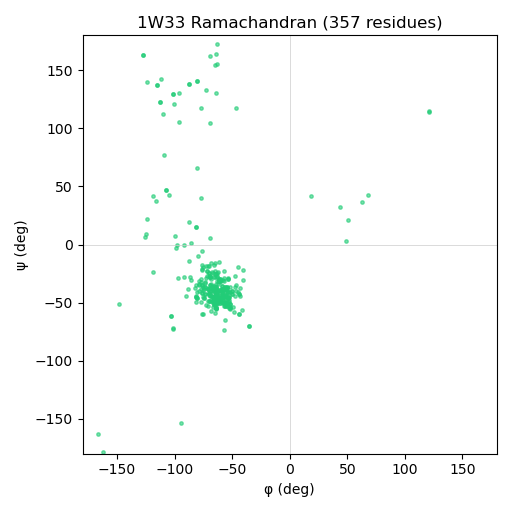8.341 111.709 106.549 1.00 51.89 176 GLN B O 1
ATOM 2396 N N . ASN B 1 108 ? 7.327 109.770 106.048 1.00 48.13 177 ASN B N 1
ATOM 2397 C CA . ASN B 1 108 ? 6.849 109.563 107.422 1.00 47.34 177 ASN B CA 1
ATOM 2398 C C . ASN B 1 108 ? 8.044 109.466 108.363 1.00 50.29 177 ASN B C 1
ATOM 2399 O O . ASN B 1 108 ? 8.085 110.113 109.387 1.00 50.81 177 ASN B O 1
ATOM 2404 N N . LEU B 1 109 ? 8.998 108.619 108.009 1.00 47.09 178 LEU B N 1
ATOM 2405 C CA . LEU B 1 109 ? 10.221 108.441 108.780 1.00 46.82 178 LEU B CA 1
ATOM 2406 C C . LEU B 1 109 ? 10.915 109.791 108.982 1.00 52.50 178 LEU B C 1
ATOM 2407 O O . LEU B 1 109 ? 11.549 110.026 110.003 1.00 54.19 178 LEU B O 1
ATOM 2412 N N . GLU B 1 110 ? 10.852 110.652 107.972 1.00 47.22 179 GLU B N 1
ATOM 2413 C CA . GLU B 1 110 ? 11.505 111.950 108.043 1.00 45.26 179 GLU B CA 1
ATOM 2414 C C . GLU B 1 110 ? 10.816 112.867 109.053 1.00 50.06 179 GLU B C 1
ATOM 2415 O O . GLU B 1 110 ? 11.482 113.516 109.866 1.00 52.67 179 GLU B O 1
ATOM 2421 N N . LEU B 1 111 ? 9.493 112.966 108.973 1.00 43.47 180 LEU B N 1
ATOM 2422 C CA . LEU B 1 111 ? 8.750 113.822 109.888 1.00 43.33 180 LEU B CA 1
ATOM 2423 C C . LEU B 1 111 ? 9.086 113.497 111.327 1.00 51.73 180 LEU B C 1
ATOM 2424 O O . LEU B 1 111 ? 8.998 114.356 112.200 1.00 52.42 180 LEU B O 1
ATOM 2429 N N . ILE B 1 112 ? 9.431 112.235 111.576 1.00 50.36 181 ILE B N 1
ATOM 2430 C CA . ILE B 1 112 ? 9.786 111.771 112.916 1.00 49.96 181 ILE B CA 1
ATOM 2431 C C . ILE B 1 112 ? 11.231 112.127 113.209 1.00 56.21 181 ILE B C 1
ATOM 2432 O O . ILE B 1 112 ? 11.548 112.625 114.272 1.00 58.39 181 ILE B O 1
ATOM 2437 N N . GLN B 1 113 ? 12.111 111.882 112.254 1.00 53.42 182 GLN B N 1
ATOM 2438 C CA . GLN B 1 113 ? 13.520 112.239 112.418 1.00 53.67 182 GLN B CA 1
ATOM 2439 C C . GLN B 1 113 ? 13.673 113.753 112.603 1.00 60.93 182 GLN B C 1
ATOM 2440 O O . GLN B 1 113 ? 14.583 114.218 113.280 1.00 60.36 182 GLN B O 1
ATOM 2446 N N . ASN B 1 114 ? 12.764 114.514 112.006 1.00 61.18 183 ASN B N 1
ATOM 2447 C CA . ASN B 1 114 ? 12.792 115.972 112.115 1.00 62.37 183 ASN B CA 1
ATOM 2448 C C . ASN B 1 114 ? 12.394 116.473 113.501 1.00 69.84 183 ASN B C 1
ATOM 2449 O O . ASN B 1 114 ? 12.724 117.594 113.889 1.00 69.83 183 ASN B O 1
ATOM 2454 N N . GLY B 1 115 ? 11.653 115.654 114.230 1.00 68.50 184 GLY B N 1
ATOM 2455 C CA . GLY B 1 115 ? 11.216 116.025 115.559 1.00 68.72 184 GLY B CA 1
ATOM 2456 C C . GLY B 1 115 ? 9.707 116.016 115.615 1.00 73.82 184 GLY B C 1
ATOM 2457 O O . GLY B 1 115 ? 9.041 116.795 114.927 1.00 73.73 184 GLY B O 1
ATOM 2458 N N . VAL B 1 116 ? 9.175 115.099 116.412 1.00 71.30 185 VAL B N 1
ATOM 2459 C CA . VAL B 1 116 ? 7.740 114.968 116.596 1.00 71.36 185 VAL B CA 1
ATOM 2460 C C . VAL B 1 116 ? 7.199 116.159 117.389 1.00 74.90 185 VAL B C 1
ATOM 2461 O O . VAL B 1 116 ? 6.044 116.553 117.229 1.00 75.04 185 VAL B O 1
ATOM 2465 N N . GLU B 1 117 ? 8.074 116.784 118.172 1.00 70.78 186 GLU B N 1
ATOM 2466 C CA . GLU B 1 117 ? 7.719 117.984 118.926 1.00 70.70 186 GLU B CA 1
ATOM 2467 C C . GLU B 1 117 ? 7.398 119.158 118.002 1.00 77.60 186 GLU B C 1
ATOM 2468 O O . GLU B 1 117 ? 6.655 120.058 118.374 1.00 77.72 186 GLU B O 1
ATOM 2474 N N . ASN B 1 118 ? 7.999 119.171 116.816 1.00 76.01 187 ASN B N 1
ATOM 2475 C CA . ASN B 1 118 ? 7.777 120.259 115.857 1.00 75.95 187 ASN B CA 1
ATOM 2476 C C . ASN B 1 118 ? 6.480 120.042 115.092 1.00 80.29 187 ASN B C 1
ATOM 2477 O O . ASN B 1 118 ? 6.239 120.667 114.058 1.00 79.20 187 ASN B O 1
ATOM 2482 N N . LEU B 1 119 ? 5.651 119.141 115.607 1.00 78.08 188 LEU B N 1
ATOM 2483 C CA . LEU B 1 119 ? 4.387 118.791 114.967 1.00 77.98 188 LEU B CA 1
ATOM 2484 C C . LEU B 1 119 ? 3.201 119.181 115.832 1.00 84.40 188 LEU B C 1
ATOM 2485 O O . LEU B 1 119 ? 3.187 118.918 117.044 1.00 84.61 188 LEU B O 1
ATOM 2490 N N . SER B 1 120 ? 2.175 119.738 115.196 1.00 81.58 189 SER B N 1
ATOM 2491 C CA . SER B 1 120 ? 0.937 120.073 115.891 1.00 81.53 189 SER B CA 1
ATOM 2492 C C . SER B 1 120 ? 0.294 118.778 116.421 1.00 88.71 189 SER B C 1
ATOM 2493 O O . SER B 1 120 ? 0.678 117.680 116.014 1.00 89.42 189 SER B O 1
ATOM 2496 N N . GLN B 1 121 ? -0.524 118.874 117.460 1.00 87.47 190 GLN B N 1
ATOM 2497 C CA . GLN B 1 121 ? -1.119 117.646 118.002 1.00 88.77 190 GLN B CA 1
ATOM 2498 C C . GLN B 1 121 ? -1.874 116.905 116.893 1.00 92.22 190 GLN B C 1
ATOM 2499 O O . GLN B 1 121 ? -1.715 115.688 116.716 1.00 92.38 190 GLN B O 1
ATOM 2505 N N . GLU B 1 122 ? -2.625 117.674 116.102 1.00 87.02 191 GLU B N 1
ATOM 2506 C CA . GLU B 1 122 ? -3.420 117.155 114.988 1.00 85.73 191 GLU B CA 1
ATOM 2507 C C . GLU B 1 122 ? -2.559 116.672 113.797 1.00 83.15 191 GLU B C 1
ATOM 2508 O O . GLU B 1 122 ? -3.025 115.906 112.939 1.00 82.17 191 GLU B O 1
ATOM 2514 N N . GLU B 1 123 ? -1.310 117.128 113.757 1.00 75.06 192 GLU B N 1
ATOM 2515 C CA . GLU B 1 123 ? -0.360 116.725 112.724 1.00 72.55 192 GLU B CA 1
ATOM 2516 C C . GLU B 1 123 ? 0.217 115.390 113.135 1.00 70.88 192 GLU B C 1
ATOM 2517 O O . GLU B 1 123 ? 0.508 114.536 112.304 1.00 69.08 192 GLU B O 1
ATOM 2523 N N . SER B 1 124 ? 0.433 115.249 114.434 1.00 65.72 193 SER B N 1
ATOM 2524 C CA . SER B 1 124 ? 0.973 114.021 114.990 1.00 65.49 193 SER B CA 1
ATOM 2525 C C . SER B 1 124 ? -0.063 112.921 114.838 1.00 67.67 193 SER B C 1
ATOM 2526 O O . SER B 1 124 ? 0.277 111.768 114.597 1.00 66.31 193 SER B O 1
ATOM 2529 N N . LYS B 1 125 ? -1.333 113.307 114.949 1.00 62.91 194 LYS B N 1
ATOM 2530 C CA . LYS B 1 125 ? -2.447 112.385 114.832 1.00 61.17 194 LYS B CA 1
ATOM 2531 C C . LYS B 1 125 ? -2.581 111.812 113.438 1.00 59.83 194 LYS B C 1
ATOM 2532 O O . LYS B 1 125 ? -2.889 110.623 113.290 1.00 61.04 194 LYS B O 1
ATOM 2538 N N . SER B 1 126 ? -2.413 112.670 112.424 1.00 52.34 195 SER B N 1
ATOM 2539 C CA . SER B 1 126 ? -2.453 112.279 111.008 1.00 50.82 195 SER B CA 1
ATOM 2540 C C . SER B 1 126 ? -1.257 111.427 110.643 1.00 52.93 195 SER B C 1
ATOM 2541 O O . SER B 1 126 ? -1.395 110.412 109.982 1.00 53.95 195 SER B O 1
ATOM 2544 N N . LEU B 1 127 ? -0.083 111.838 111.092 1.00 47.44 196 LEU B N 1
ATOM 2545 C CA . LEU B 1 127 ? 1.123 111.087 110.837 1.00 46.67 196 LEU B CA 1
ATOM 2546 C C . LEU B 1 127 ? 0.937 109.670 111.314 1.00 51.66 196 LEU B C 1
ATOM 2547 O O . LEU B 1 127 ? 1.140 108.733 110.567 1.00 52.07 196 LEU B O 1
ATOM 2552 N N . LEU B 1 128 ? 0.536 109.513 112.564 1.00 50.30 197 LEU B N 1
ATOM 2553 C CA . LEU B 1 128 ? 0.345 108.176 113.140 1.00 50.37 197 LEU B CA 1
ATOM 2554 C C . LEU B 1 128 ? -0.613 107.311 112.324 1.00 55.04 197 LEU B C 1
ATOM 2555 O O . LEU B 1 128 ? -0.301 106.173 111.971 1.00 54.58 197 LEU B O 1
ATOM 2560 N N . MET B 1 129 ? -1.780 107.857 112.024 1.00 51.50 198 MET B N 1
ATOM 2561 C CA . MET B 1 129 ? -2.775 107.131 111.279 1.00 51.36 198 MET B CA 1
ATOM 2562 C C . MET B 1 129 ? -2.310 106.854 109.848 1.00 52.07 198 MET B C 1
ATOM 2563 O O . MET B 1 129 ? -2.489 105.765 109.323 1.00 52.46 198 MET B O 1
ATOM 2568 N N . GLN B 1 130 ? -1.625 107.822 109.265 1.00 45.81 199 GLN B N 1
ATOM 2569 C CA . GLN B 1 130 ? -1.070 107.702 107.921 1.00 44.04 199 GLN B CA 1
ATOM 2570 C C . GLN B 1 130 ? -0.073 106.546 107.842 1.00 45.38 199 GLN B C 1
ATOM 2571 O O . GLN B 1 130 ? -0.078 105.775 106.882 1.00 46.13 199 GLN B O 1
ATOM 2577 N N . ILE B 1 131 ? 0.813 106.467 108.834 1.00 37.65 200 ILE B N 1
ATOM 2578 C CA . ILE B 1 131 ? 1.766 105.381 108.936 1.00 36.63 200 ILE B CA 1
ATOM 2579 C C . ILE B 1 131 ? 1.041 104.053 108.960 1.00 45.54 200 ILE B C 1
ATOM 2580 O O . ILE B 1 131 ? 1.384 103.116 108.244 1.00 46.63 200 ILE B O 1
ATOM 2585 N N . LYS B 1 132 ? 0.047 103.965 109.823 1.00 44.32 201 LYS B N 1
ATOM 2586 C CA . LYS B 1 132 ? -0.724 102.744 109.966 1.00 43.29 201 LYS B CA 1
ATOM 2587 C C . LYS B 1 132 ? -1.399 102.325 108.657 1.00 47.79 201 LYS B C 1
ATOM 2588 O O . LYS B 1 132 ? -1.514 101.127 108.380 1.00 47.74 201 LYS B O 1
ATOM 2594 N N . SER B 1 133 ? -1.846 103.300 107.855 1.00 43.64 202 SER B N 1
ATOM 2595 C CA . SER B 1 133 ? -2.450 102.979 106.547 1.00 43.62 202 SER B CA 1
ATOM 2596 C C . SER B 1 133 ? -1.395 102.395 105.620 1.00 47.55 202 SER B C 1
ATOM 2597 O O . SER B 1 133 ? -1.657 101.436 104.898 1.00 49.23 202 SER B O 1
ATOM 2600 N N . ASN B 1 134 ? -0.188 102.945 105.672 1.00 41.72 203 ASN B N 1
ATOM 2601 C CA . ASN B 1 134 ? 0.893 102.420 104.859 1.00 42.35 203 ASN B CA 1
ATOM 2602 C C . ASN B 1 134 ? 1.214 100.991 105.252 1.00 47.19 203 ASN B C 1
ATOM 2603 O O . ASN B 1 134 ? 1.386 100.121 104.388 1.00 46.85 203 ASN B O 1
ATOM 2608 N N . LEU B 1 135 ? 1.286 100.724 106.555 1.00 41.64 204 LEU B N 1
ATOM 2609 C CA . LEU B 1 135 ? 1.542 99.385 107.018 1.00 39.75 204 LEU B CA 1
ATOM 2610 C C . LEU B 1 135 ? 0.480 98.419 106.525 1.00 42.47 204 LEU B C 1
ATOM 2611 O O . LEU B 1 135 ? 0.792 97.296 106.125 1.00 43.78 204 LEU B O 1
ATOM 2616 N N . GLU B 1 136 ? -0.773 98.863 106.555 1.00 38.61 205 GLU B N 1
ATOM 2617 C CA . GLU B 1 136 ? -1.908 98.081 106.053 1.00 39.69 205 GLU B CA 1
ATOM 2618 C C . GLU B 1 136 ? -1.819 97.827 104.557 1.00 45.24 205 GLU B C 1
ATOM 2619 O O . GLU B 1 136 ? -2.186 96.772 104.089 1.00 45.19 205 GLU B O 1
ATOM 2625 N N . ILE B 1 137 ? -1.441 98.848 103.791 1.00 42.75 206 ILE B N 1
ATOM 2626 C CA . ILE B 1 137 ? -1.284 98.678 102.351 1.00 42.07 206 ILE B CA 1
ATOM 2627 C C . ILE B 1 137 ? -0.293 97.562 102.044 1.00 41.25 206 ILE B C 1
ATOM 2628 O O . ILE B 1 137 ? -0.612 96.666 101.283 1.00 42.36 206 ILE B O 1
ATOM 2633 N N . LYS B 1 138 ? 0.905 97.641 102.640 1.00 32.97 207 LYS B N 1
ATOM 2634 C CA . LYS B 1 138 ? 1.931 96.589 102.530 1.00 32.45 207 LYS B CA 1
ATOM 2635 C C . LYS B 1 138 ? 1.312 95.221 102.670 1.00 42.28 207 LYS B C 1
ATOM 2636 O O . LYS B 1 138 ? 1.640 94.292 101.948 1.00 46.06 207 LYS B O 1
ATOM 2642 N N . GLN B 1 139 ? 0.429 95.080 103.626 1.00 39.75 208 GLN B N 1
ATOM 2643 C CA . GLN B 1 139 ? -0.214 93.785 103.787 1.00 39.78 208 GLN B CA 1
ATOM 2644 C C . GLN B 1 139 ? -1.189 93.459 102.642 1.00 45.72 208 GLN B C 1
ATOM 2645 O O . GLN B 1 139 ? -1.248 92.316 102.178 1.00 47.66 208 GLN B O 1
ATOM 2651 N N . ARG B 1 140 ? -2.000 94.436 102.242 1.00 40.31 209 ARG B N 1
ATOM 2652 C CA . ARG B 1 140 ? -2.919 94.242 101.130 1.00 40.06 209 ARG B CA 1
ATOM 2653 C C . ARG B 1 140 ? -2.105 93.743 99.936 1.00 44.71 209 ARG B C 1
ATOM 2654 O O . ARG B 1 140 ? -2.492 92.795 99.243 1.00 44.28 209 ARG B O 1
ATOM 2662 N N . LEU B 1 141 ? -0.976 94.405 99.695 1.00 41.33 210 LEU B N 1
ATOM 2663 C CA . LEU B 1 141 ? -0.100 94.046 98.600 1.00 40.93 210 LEU B CA 1
ATOM 2664 C C . LEU B 1 141 ? 0.428 92.648 98.755 1.00 45.72 210 LEU B C 1
ATOM 2665 O O . LEU B 1 141 ? 0.406 91.880 97.820 1.00 48.91 210 LEU B O 1
ATOM 2670 N N . LYS B 1 142 ? 0.934 92.321 99.931 1.00 39.74 211 LYS B N 1
ATOM 2671 C CA . LYS B 1 142 ? 1.429 90.980 100.171 1.00 38.62 211 LYS B CA 1
ATOM 2672 C C . LYS B 1 142 ? 0.349 89.915 99.823 1.00 43.95 211 LYS B C 1
ATOM 2673 O O . LYS B 1 142 ? 0.627 88.909 99.159 1.00 43.90 211 LYS B O 1
ATOM 2679 N N . LYS B 1 143 ? -0.898 90.192 100.181 1.00 38.58 212 LYS B N 1
ATOM 2680 C CA . LYS B 1 143 ? -1.995 89.274 99.916 1.00 36.66 212 LYS B CA 1
ATOM 2681 C C . LYS B 1 143 ? -2.397 89.212 98.454 1.00 43.68 212 LYS B C 1
ATOM 2682 O O . LYS B 1 143 ? -3.115 88.287 98.038 1.00 46.83 212 LYS B O 1
ATOM 2688 N N . THR B 1 144 ? -2.009 90.230 97.687 1.00 37.84 213 THR B N 1
ATOM 2689 C CA . THR B 1 144 ? -2.338 90.294 96.271 1.00 36.24 213 THR B CA 1
ATOM 2690 C C . THR B 1 144 ? -1.244 89.566 95.482 1.00 43.40 213 THR B C 1
ATOM 2691 O O . THR B 1 144 ? -1.525 88.831 94.547 1.00 46.45 213 THR B O 1
ATOM 2695 N N . LEU B 1 145 ? 0.001 89.716 95.914 1.00 39.66 214 LEU B N 1
ATOM 2696 C CA . LEU B 1 145 ? 1.103 89.016 95.293 1.00 38.33 214 LEU B CA 1
ATOM 2697 C C . LEU B 1 145 ? 0.923 87.519 95.527 1.00 45.83 214 LEU B C 1
ATOM 2698 O O . LEU B 1 145 ? 1.083 86.723 94.619 1.00 49.88 214 LEU B O 1
ATOM 2703 N N . ASN B 1 146 ? 0.453 87.144 96.697 1.00 42.60 215 ASN B N 1
ATOM 2704 C CA . ASN B 1 146 ? 0.119 85.745 96.940 1.00 43.79 215 ASN B CA 1
ATOM 2705 C C . ASN B 1 146 ? -0.842 85.169 95.851 1.00 49.08 215 ASN B C 1
ATOM 2706 O O . ASN B 1 146 ? -0.596 84.092 95.310 1.00 49.00 215 ASN B O 1
ATOM 2711 N N . GLU B 1 147 ? -1.918 85.908 95.544 1.00 43.85 216 GLU B N 1
ATOM 2712 C CA . GLU B 1 147 ? -2.890 85.532 94.509 1.00 42.69 216 GLU B CA 1
ATOM 2713 C C . GLU B 1 147 ? -2.231 85.581 93.086 1.00 47.07 216 GLU B C 1
ATOM 2714 O O . GLU B 1 147 ? -2.386 84.664 92.268 1.00 46.29 216 GLU B O 1
ATOM 2720 N N . THR B 1 148 ? -1.535 86.675 92.800 1.00 41.56 217 THR B N 1
ATOM 2721 C CA . THR B 1 148 ? -0.843 86.819 91.562 1.00 40.58 217 THR B CA 1
ATOM 2722 C C . THR B 1 148 ? -0.063 85.571 91.322 1.00 49.03 217 THR B C 1
ATOM 2723 O O . THR B 1 148 ? -0.188 84.961 90.271 1.00 50.34 217 THR B O 1
ATOM 2727 N N . LEU B 1 149 ? 0.597 85.086 92.372 1.00 46.20 218 LEU B N 1
ATOM 2728 C CA . LEU B 1 149 ? 1.394 83.861 92.275 1.00 44.82 218 LEU B CA 1
ATOM 2729 C C . LEU B 1 149 ? 0.588 82.594 92.186 1.00 48.28 218 LEU B C 1
ATOM 2730 O O . LEU B 1 149 ? 0.960 81.692 91.494 1.00 50.57 218 LEU B O 1
ATOM 2735 N N . LYS B 1 150 ? -0.561 82.538 92.823 1.00 45.56 219 LYS B N 1
ATOM 2736 C CA . LYS B 1 150 ? -1.380 81.316 92.718 1.00 46.17 219 LYS B CA 1
ATOM 2737 C C . LYS B 1 150 ? -2.030 81.167 91.308 1.00 53.11 219 LYS B C 1
ATOM 2738 O O . LYS B 1 150 ? -2.154 80.085 90.766 1.00 50.79 219 LYS B O 1
ATOM 2744 N N . VAL B 1 151 ? -2.235 82.293 90.663 1.00 55.16 220 VAL B N 1
ATOM 2745 C CA . VAL B 1 151 ? -2.769 82.363 89.327 1.00 53.81 220 VAL B CA 1
ATOM 2746 C C . VAL B 1 151 ? -1.698 81.970 88.312 1.00 59.90 220 VAL B C 1
ATOM 2747 O O . VAL B 1 151 ? -1.923 81.152 87.435 1.00 60.40 220 VAL B O 1
ATOM 2751 N N . TYR B 1 152 ? -0.505 82.493 88.497 1.00 56.79 221 TYR B N 1
ATOM 2752 C CA . TYR B 1 152 ? 0.609 82.142 87.633 1.00 56.53 221 TYR B CA 1
ATOM 2753 C C . TYR B 1 152 ? 0.948 80.653 87.749 1.00 60.58 221 TYR B C 1
ATOM 2754 O O . TYR B 1 152 ? 1.177 79.988 86.754 1.00 59.48 221 TYR B O 1
ATOM 2763 N N . ASN B 1 153 ? 1.062 80.155 88.977 1.00 57.82 222 ASN B N 1
ATOM 2764 C CA . ASN B 1 153 ? 1.370 78.742 89.194 1.00 56.91 222 ASN B CA 1
ATOM 2765 C C . ASN B 1 153 ? 0.348 77.844 88.495 1.00 61.88 222 ASN B C 1
ATOM 2766 O O . ASN B 1 153 ? 0.725 76.942 87.750 1.00 61.44 222 ASN B O 1
ATOM 2771 N N . GLN B 1 154 ? -0.943 78.110 88.719 1.00 57.76 223 GLN B N 1
ATOM 2772 C CA . GLN B 1 154 ? -1.999 77.356 88.059 1.00 57.13 223 GLN B CA 1
ATOM 2773 C C . GLN B 1 154 ? -1.786 77.319 86.554 1.00 65.52 223 GLN B C 1
ATOM 2774 O O . GLN B 1 154 ? -1.891 76.263 85.930 1.00 66.44 223 GLN B O 1
ATOM 2780 N N . ASN B 1 155 ? -1.577 78.497 85.968 1.00 63.18 224 ASN B N 1
ATOM 2781 C CA . ASN B 1 155 ? -1.383 78.641 84.518 1.00 62.80 224 ASN B CA 1
ATOM 2782 C C . ASN B 1 155 ? -0.238 77.784 84.051 1.00 66.30 224 ASN B C 1
ATOM 2783 O O . ASN B 1 155 ? -0.381 76.982 83.148 1.00 65.79 224 ASN B O 1
ATOM 2788 N N . THR B 1 156 ? 0.898 77.946 84.701 1.00 64.91 225 THR B N 1
ATOM 2789 C CA . THR B 1 156 ? 2.068 77.134 84.434 1.00 65.38 225 THR B CA 1
ATOM 2790 C C . THR B 1 156 ? 1.724 75.638 84.436 1.00 70.43 225 THR B C 1
ATOM 2791 O O . THR B 1 156 ? 2.176 74.888 83.585 1.00 70.85 225 THR B O 1
ATOM 2795 N N . GLN B 1 157 ? 0.909 75.231 85.401 1.00 66.80 226 GLN B N 1
ATOM 2796 C CA . GLN B 1 157 ? 0.487 73.843 85.569 1.00 66.02 226 GLN B CA 1
ATOM 2797 C C . GLN B 1 157 ? -0.319 73.395 84.389 1.00 69.79 226 GLN B C 1
ATOM 2798 O O . GLN B 1 157 ? -0.084 72.329 83.845 1.00 69.85 226 GLN B O 1
ATOM 2804 N N . ASP B 1 158 ? -1.317 74.193 84.032 1.00 67.40 227 ASP B N 1
ATOM 2805 C CA . ASP B 1 158 ? -2.171 73.902 82.884 1.00 67.92 227 ASP B CA 1
ATOM 2806 C C . ASP B 1 158 ? -1.346 73.748 81.600 1.00 70.09 227 ASP B C 1
ATOM 2807 O O . ASP B 1 158 ? -1.558 72.821 80.827 1.00 69.63 227 ASP B O 1
ATOM 2812 N N . ASN B 1 159 ? -0.405 74.658 81.391 1.00 66.09 228 ASN B N 1
ATOM 2813 C CA . ASN B 1 159 ? 0.476 74.606 80.230 1.00 66.40 228 ASN B CA 1
ATOM 2814 C C . ASN B 1 159 ? 1.298 73.305 80.238 1.00 70.45 228 ASN B C 1
ATOM 2815 O O . ASN B 1 159 ? 1.497 72.675 79.211 1.00 72.10 228 ASN B O 1
ATOM 2820 N N . GLU B 1 160 ? 1.743 72.878 81.401 1.00 65.21 229 GLU B N 1
ATOM 2821 C CA . GLU B 1 160 ? 2.496 71.641 81.480 1.00 64.62 229 GLU B CA 1
ATOM 2822 C C . GLU B 1 160 ? 1.592 70.459 81.054 1.00 66.90 229 GLU B C 1
ATOM 2823 O O . GLU B 1 160 ? 1.944 69.647 80.201 1.00 66.45 229 GLU B O 1
ATOM 2829 N N . LYS B 1 161 ? 0.405 70.405 81.620 1.00 62.33 230 LYS B N 1
ATOM 2830 C CA . LYS B 1 161 ? -0.538 69.342 81.306 1.00 61.06 230 LYS B CA 1
ATOM 2831 C C . LYS B 1 161 ? -0.795 69.296 79.793 1.00 64.77 230 LYS B C 1
ATOM 2832 O O . LYS B 1 161 ? -0.677 68.254 79.162 1.00 66.14 230 LYS B O 1
ATOM 2838 N N . ILE B 1 162 ? -1.115 70.443 79.221 1.00 59.60 231 ILE B N 1
ATOM 2839 C CA . ILE B 1 162 ? -1.428 70.538 77.812 1.00 59.48 231 ILE B CA 1
ATOM 2840 C C . ILE B 1 162 ? -0.250 70.102 76.925 1.00 62.02 231 ILE B C 1
ATOM 2841 O O . ILE B 1 162 ? -0.409 69.303 76.000 1.00 61.63 231 ILE B O 1
ATOM 2846 N N . LEU B 1 163 ? 0.922 70.635 77.225 1.00 55.97 232 LEU B N 1
ATOM 2847 C CA . LEU B 1 163 ? 2.128 70.332 76.491 1.00 55.40 232 LEU B CA 1
ATOM 2848 C C . LEU B 1 163 ? 2.474 68.841 76.555 1.00 59.16 232 LEU B C 1
ATOM 2849 O O . LEU B 1 163 ? 2.883 68.237 75.567 1.00 58.76 232 LEU B O 1
ATOM 2854 N N . ALA B 1 164 ? 2.411 68.274 77.747 1.00 56.08 233 ALA B N 1
ATOM 2855 C CA . ALA B 1 164 ? 2.757 66.878 77.922 1.00 55.35 233 ALA B CA 1
ATOM 2856 C C . ALA B 1 164 ? 1.796 66.002 77.139 1.00 62.71 233 ALA B C 1
ATOM 2857 O O . ALA B 1 164 ? 2.216 65.107 76.402 1.00 64.20 233 ALA B O 1
ATOM 2859 N N . GLU B 1 165 ? 0.492 66.286 77.206 1.00 64.42 234 GLU B N 1
ATOM 2860 C CA . GLU B 1 165 ? -0.470 65.461 76.440 1.00 65.61 234 GLU B CA 1
ATOM 2861 C C . GLU B 1 165 ? -0.359 65.582 74.901 1.00 69.53 234 GLU B C 1
ATOM 2862 O O . GLU B 1 165 ? -0.685 64.650 74.164 1.00 68.92 234 GLU B O 1
ATOM 2868 N N . HIS B 1 166 ? 0.168 66.709 74.438 1.00 65.98 235 HIS B N 1
ATOM 2869 C CA . HIS B 1 166 ? 0.382 66.950 73.015 1.00 64.67 235 HIS B CA 1
ATOM 2870 C C . HIS B 1 166 ? 1.596 66.136 72.543 1.00 67.31 235 HIS B C 1
ATOM 2871 O O . HIS B 1 166 ? 1.597 65.565 71.452 1.00 67.31 235 HIS B O 1
ATOM 2878 N N . PHE B 1 167 ? 2.620 66.076 73.386 1.00 60.27 236 PHE B N 1
ATOM 2879 C CA . PHE B 1 167 ? 3.781 65.261 73.115 1.00 56.79 236 PHE B CA 1
ATOM 2880 C C . PHE B 1 167 ? 3.417 63.778 73.100 1.00 66.77 236 PHE B C 1
ATOM 2881 O O . PHE B 1 167 ? 3.853 63.039 72.210 1.00 65.87 236 PHE B O 1
ATOM 2889 N N . ASN B 1 168 ? 2.672 63.335 74.121 1.00 67.01 237 ASN B N 1
ATOM 2890 C CA . ASN B 1 168 ? 2.260 61.923 74.239 1.00 67.94 237 ASN B CA 1
ATOM 2891 C C . ASN B 1 168 ? 1.112 61.639 73.298 1.00 76.67 237 ASN B C 1
ATOM 2892 O O . ASN B 1 168 ? 0.124 60.989 73.672 1.00 78.52 237 ASN B O 1
ATOM 2897 N N . LYS B 1 169 ? 1.195 62.204 72.106 1.00 73.74 238 LYS B N 1
ATOM 2898 C CA . LYS B 1 169 ? 0.130 62.075 71.138 1.00 73.59 238 LYS B CA 1
ATOM 2899 C C . LYS B 1 169 ? 0.746 62.079 69.760 1.00 80.11 238 LYS B C 1
ATOM 2900 O O . LYS B 1 169 ? 0.499 61.183 68.966 1.00 81.89 238 LYS B O 1
ATOM 2906 N N . TYR B 1 170 ? 1.580 63.076 69.493 1.00 76.43 239 TYR B N 1
ATOM 2907 C CA . TYR B 1 170 ? 2.227 63.202 68.200 1.00 76.63 239 TYR B CA 1
ATOM 2908 C C . TYR B 1 170 ? 3.642 62.668 68.234 1.00 78.36 239 TYR B C 1
ATOM 2909 O O . TYR B 1 170 ? 4.339 62.699 67.228 1.00 77.08 239 TYR B O 1
ATOM 2918 N N . TYR B 1 171 ? 4.098 62.238 69.402 1.00 75.11 240 TYR B N 1
ATOM 2919 C CA . TYR B 1 171 ? 5.508 61.872 69.546 1.00 74.34 240 TYR B CA 1
ATOM 2920 C C . TYR B 1 171 ? 5.811 60.472 70.061 1.00 80.05 240 TYR B C 1
ATOM 2921 O O . TYR B 1 171 ? 6.975 60.131 70.288 1.00 79.52 240 TYR B O 1
ATOM 2930 N N . LYS B 1 172 ? 4.770 59.644 70.162 1.00 79.66 241 LYS B N 1
ATOM 2931 C CA . LYS B 1 172 ? 4.916 58.231 70.569 1.00 80.80 241 LYS B CA 1
ATOM 2932 C C . LYS B 1 172 ? 5.868 57.523 69.601 1.00 88.27 241 LYS B C 1
ATOM 2933 O O . LYS B 1 172 ? 6.703 56.711 70.005 1.00 88.30 241 LYS B O 1
ATOM 2939 N N . ASP B 1 173 ? 5.739 57.845 68.318 1.00 86.07 242 ASP B N 1
ATOM 2940 C CA . ASP B 1 173 ? 6.581 57.249 67.311 1.00 86.14 242 ASP B CA 1
ATOM 2941 C C . ASP B 1 173 ? 6.486 57.999 66.003 1.00 88.95 242 ASP B C 1
ATOM 2942 O O . ASP B 1 173 ? 6.040 59.149 65.948 1.00 87.61 242 ASP B O 1
ATOM 2947 N N . PHE B 1 174 ? 6.927 57.349 64.941 1.00 85.38 243 PHE B N 1
ATOM 2948 C CA . PHE B 1 174 ? 6.877 57.966 63.636 1.00 84.39 243 PHE B CA 1
ATOM 2949 C C . PHE B 1 174 ? 5.450 57.888 63.145 1.00 88.99 243 PHE B C 1
ATOM 2950 O O . PHE B 1 174 ? 4.942 58.815 62.515 1.00 86.02 243 PHE B O 1
ATOM 2958 N N . ASP B 1 175 ? 4.812 56.759 63.442 1.00 89.28 244 A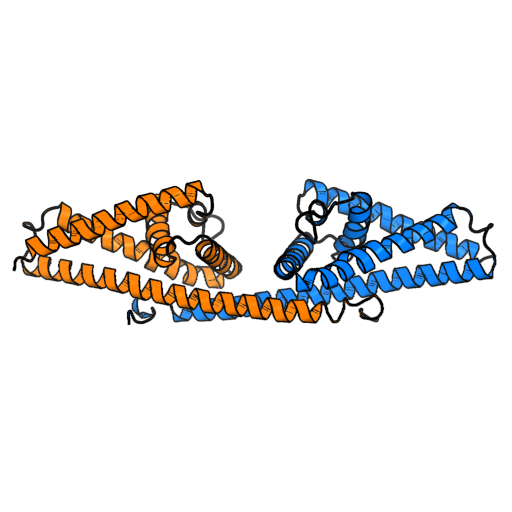SP B N 1
ATOM 2959 C CA . ASP B 1 175 ? 3.444 56.495 63.001 1.00 90.65 244 ASP B CA 1
ATOM 2960 C C . ASP B 1 175 ? 2.439 57.539 63.521 1.00 95.40 244 ASP B C 1
ATOM 2961 O O . ASP B 1 175 ? 1.449 57.833 62.842 1.00 96.40 244 ASP B O 1
ATOM 2966 N N . THR B 1 176 ? 2.720 58.108 64.705 1.00 89.62 245 THR B N 1
ATOM 2967 C CA . THR B 1 176 ? 1.836 59.086 65.383 1.00 86.86 245 THR B CA 1
ATOM 2968 C C . THR B 1 176 ? 2.066 60.549 64.974 1.00 86.60 245 THR B C 1
ATOM 2969 O O . THR B 1 176 ? 1.658 61.460 65.687 1.00 86.51 245 THR B O 1
ATOM 2973 N N . LEU B 1 177 ? 2.697 60.772 63.829 1.00 80.58 246 LEU B N 1
ATOM 2974 C CA . LEU B 1 177 ? 3.016 62.130 63.371 1.00 80.37 246 LEU B CA 1
ATOM 2975 C C . LEU B 1 177 ? 1.991 62.777 62.416 1.00 91.59 246 LEU B C 1
ATOM 2976 O O . LEU B 1 177 ? 0.809 62.410 62.377 1.00 92.13 246 LEU B O 1
ATOM 2981 N N . LYS B 1 178 ? 2.497 63.704 61.604 1.00 92.61 247 LYS B N 1
ATOM 2982 C CA . LYS B 1 178 ? 1.674 64.511 60.711 1.00 94.86 247 LYS B CA 1
ATOM 2983 C C . LYS B 1 178 ? 1.582 63.988 59.265 1.00 105.28 247 LYS B C 1
ATOM 2984 O O . LYS B 1 178 ? 2.493 64.212 58.450 1.00 105.33 247 LYS B O 1
ATOM 2990 N N . PRO B 1 179 ? 0.426 63.402 58.924 1.00 104.80 248 PRO B N 1
ATOM 2991 C CA . PRO B 1 179 ? 0.204 62.885 57.576 1.00 104.59 248 PRO B CA 1
ATOM 2992 C C . PRO B 1 179 ? 0.002 64.035 56.581 1.00 110.64 248 PRO B C 1
ATOM 2993 O O . PRO B 1 179 ? -0.753 64.976 56.849 1.00 111.46 248 PRO B O 1
ATOM 2997 N N . ALA B 1 180 ? 0.691 63.964 55.441 1.00 107.03 249 ALA B N 1
ATOM 2998 C CA . ALA B 1 180 ? 0.519 64.964 54.382 1.00 106.21 249 ALA B CA 1
ATOM 2999 C C . ALA B 1 180 ? -0.198 64.338 53.183 1.00 109.62 249 ALA B C 1
ATOM 3000 O O . ALA B 1 180 ? -1.173 63.593 53.350 1.00 108.67 249 ALA B O 1
#

CATH classification: 1.10.3160.10

InterPro domains:
  IPR008421 Borrelia lipoprotein paralogus family 54/60 [PF05714] (85-246)

Foldseek 3Di:
DVLVVVLLVLLVVVVVLVVVLVVLVVVCVVVVLLCLVPDDLDDPDDDDPVLSSQLCSLVCVLVVVPSVLSVLVVVVSVVQSVDPVSSVVVCCNRHVQSSVLVVLVVVLSVCVVVPLVVADPVRSVCSSVSSVVSVVSSVVSSVVSVVVSVVSVVVVVVVVVVVVVVCVQQVPDPVSHDDPD/DPLLVVLLVLLVVVVVLVVVLVVLVVVCVVVPLLPLCPDDLDDPDDDDPVLSSQLCSLVCVLQVVDSVLSVLVVVVSVVQSVDPVSSVVSCCNRHVQSSVLVVLVVVLSVCSVVPCVVADPVRSVCSVVSSVVSVVSSVVVSVVSVVVSVVSVVVVVVVVVVVVVVCVQQPPDVVRHDDD

Nearest PDB structures (foldseek):
  1w33-assembly1_A  TM=1.006E+00  e=1.031E-22  Borreliella burgdorferi ZS7
  5a2u-assembly2_A  TM=9.163E-01  e=6.329E-19  Borreliella burgdorferi B31
  5a2u-assembly1_B-2  TM=9.379E-01  e=1.233E-18  Borreliella burgdorferi B31
  6fl0-assembly5_Q-3  TM=7.620E-01  e=7.952E-07  Borreliella bavariensis
  6fl0-assembly2_B  TM=8.001E-01  e=1.146E-05  Borreliella bavariensis

Organism: Borreliella burgdorferi (strain ATCC 35210 / DSM 4680 / CIP 102532 / B31) (NCBI:txid224326)

Secondary structure (DSSP, 8-state):
--HHHHHHHHHHHHHHHHHHHHHHHHHHHHTT--GGGT--SSTT----HHHHHHHHHHHHHHTTT-HHHHHHHHHHHHHHHTSGGGHHHHHIIIIIIIIHHHHHHHHHHHHHHT-GGGS-HHHHHHHHHHHHHHHHHHHHHHHHHHHHHHHHHHHHHHHHHHHHHHHHHHSS-GGGSPP--/--HHHHHHHHHHHHHHHHHHHHHHHHHHHHTT--GGGT--SSTT----HHHHHHHHHHHHHHTTT-HHHHHHHHHHHHHHHTSGGGHHHHHIIIIIIIIHHHHHHHHHHHHHHT-GGGS-HHHHHHHHHHHHHHHHHHHHHHHHHHHHHHHHHHHHHHHHHHHHHHHHHH-S-STTS---

Sequence (361 aa):
ETIASELKAIGKELEDQKKEENIQIAKIAKEKFDFLSTFKVGPYDLIDEDIQMKIKRTLYSSLDYKKENIEKLKEILEILKKNSEHYNIIGRLIYHISWGIQFQIEQNLELIQNGVENLSQEESKSLLMQIKSNLEIKQRLKKTLNETLKVYNQNTQDNEKILAEHFNKYYKDFDTLKPAFETIASELKAIGKELEDQKKEENIQIAKIAKEKFDFLSTFKVGPYDLIDEDIQMKIKRTLYSSLDYKKENIEKLKEILEILKKNSEHYNIIGRLIYHISWGIQFQIEQNLELIQNGVENLSQEESKSLLMQIKSNLEIKQRLKKTLNETLKVYNQNTQDNEKILAEHFNKYYKDFDTLKPA

B-factor: mean 68.79, std 19.62, range [23.02, 147.84]

Solvent-accessible surface area: 19314 Å² total; per-residue (Å²): 165,86,47,18,53,100,0,99,49,28,3,118,74,5,60,72,48,42,127,98,3,70,120,58,11,61,90,0,52,152,92,159,12,19,25,0,52,104,9,78,11,7,123,72,57,163,62,62,149,99,66,7,45,24,0,25,21,1,0,0,18,4,1,72,26,61,107,99,30,1,48,41,3,53,56,0,0,64,32,0,48,154,58,75,142,21,78,103,8,0,13,44,0,2,74,75,0,0,63,8,1,3,108,67,5,86,107,1,21,88,54,29,159,86,10,16,132,102,28,53,105,100,92,10,100,58,4,14,127,82,0,111,51,8,43,109,24,35,102,36,1,75,114,0,3,46,54,1,8,118,29,23,54,88,16,45,112,44,18,40,126,56,0,10,118,12,0,84,126,27,0,91,32,30,110,41,7,57,85,7,206,184,68,27,33,68,77,0,93,51,21,6,129,111,8,64,59,67,44,117,92,3,72,119,67,12,64,115,3,56,163,95,138,23,7,20,1,43,86,10,81,12,5,122,76,62,164,58,61,150,99,65,6,44,26,0,24,22,5,0,0,29,16,9,68,35,104,100,100,37,0,52,56,0,54,60,0,0,65,25,0,48,146,52,80,148,23,76,104,7,0,14,65,0,2,74,72,0,0,63,8,0,5,110,62,5,86,106,1,18,88,52,15,159,85,5,6,127,102,29,56,120,100,91,5,94,47,3,16,125,80,2,112,48,8,61,94,24,42,73,45,3,86,104,0,0,111,44,0,13,135,30,15,60,84,20,58,113,44,21,48,119,50,0,11,109,10,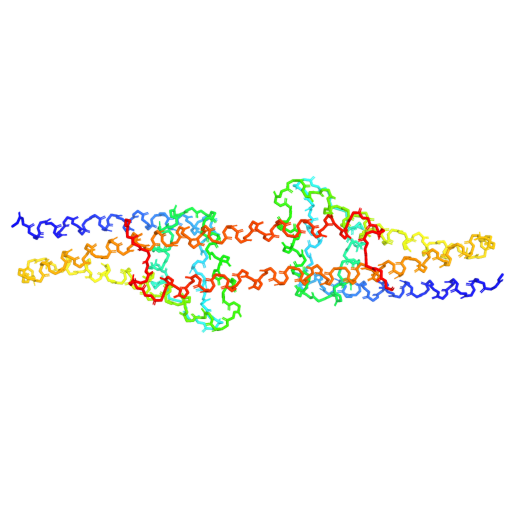0,85,119,25,0,107,36,31,109,36,9,40,105,109